Protein AF-A0A9P0G4N5-F1 (afdb_monomer)

Radius of gyration: 17.96 Å; Cα contacts (8 Å, |Δi|>4): 349; chains: 1; bounding box: 49×56×43 Å

Foldseek 3Di:
DDDDDPDPPDPPPPPPFDQDDPVPADAQFWKWAFDDPPVVNPDTDIFTFTHHPQWTWWWAAPDQFKIATAIGGVVVTDRITGPGPDPVAAFFEDPVQLVLLSQQRHGAMATAHPQQHGRVQVSCCSGRQAADADPPDPVSPGHHHDQRGLRPDRDHYPPDSQPQPDFGAGNVRDTHGTHHGDD

pLDDT: mean 79.54, std 20.65, range [24.59, 97.5]

Nearest PDB structures (foldseek):
  1v61-assembly1_A  TM=3.257E-01  e=1.892E+00  Mus musculus
  5jus-assembly1_J  TM=3.224E-01  e=3.650E+00  Saccharomyces cerevisiae
  3sh4-assembly1_A  TM=2.451E-01  e=1.322E+00  Homo sapiens
  7w4t-assembly1_A-3  TM=4.302E-01  e=7.474E+00  Mycobacterium tuberculosis H37Rv

Solvent-accessible surface area (backbone atoms only — not comparable to full-atom values): 10649 Å² total; per-residue (Å²): 141,82,86,87,82,84,75,82,76,75,83,73,81,72,73,82,79,59,86,42,57,77,92,71,56,53,68,60,19,34,28,42,30,71,40,78,46,84,87,62,78,78,55,82,39,84,41,32,24,29,28,52,80,69,24,31,38,32,47,45,74,79,51,69,59,29,19,34,28,42,75,42,60,42,86,80,55,88,56,49,29,60,68,43,68,63,85,88,55,72,63,40,47,54,73,67,55,37,51,44,44,47,64,19,37,46,73,33,77,41,61,26,42,70,86,32,39,53,27,47,45,54,40,34,27,56,56,31,21,32,59,81,41,38,86,88,48,90,83,72,75,46,42,47,68,46,52,72,30,44,66,58,57,67,56,60,66,87,62,65,58,66,46,75,84,44,59,37,28,19,64,79,69,49,75,42,78,50,52,62,65,82,131

Structure (mmCIF, N/CA/C/O backbone):
data_AF-A0A9P0G4N5-F1
#
_entry.id   AF-A0A9P0G4N5-F1
#
loop_
_atom_site.group_PDB
_atom_site.id
_atom_site.type_symbol
_atom_site.label_atom_id
_atom_site.label_alt_id
_atom_site.label_comp_id
_atom_site.label_asym_id
_atom_site.label_entity_id
_atom_site.label_seq_id
_atom_site.pdbx_PDB_ins_code
_atom_site.Cartn_x
_atom_site.Cartn_y
_atom_site.Cartn_z
_atom_site.occupancy
_atom_site.B_iso_or_equiv
_atom_site.auth_seq_id
_atom_site.auth_comp_id
_atom_site.auth_asym_id
_atom_site.auth_atom_id
_atom_site.pdbx_PDB_model_num
ATOM 1 N N . MET A 1 1 ? 32.194 41.061 -24.660 1.00 32.75 1 MET A N 1
ATOM 2 C CA . MET A 1 1 ? 31.828 40.265 -25.856 1.00 32.75 1 MET A CA 1
ATOM 3 C C . MET A 1 1 ? 32.516 38.917 -25.707 1.00 32.75 1 MET A C 1
ATOM 5 O O . MET A 1 1 ? 33.727 38.927 -25.630 1.00 32.75 1 MET A O 1
ATOM 9 N N . LEU A 1 2 ? 31.897 37.754 -25.536 1.00 29.25 2 LEU A N 1
ATOM 10 C CA . LEU A 1 2 ? 30.516 37.297 -25.652 1.00 29.25 2 LEU A CA 1
ATOM 11 C C . LEU A 1 2 ? 30.274 36.283 -24.523 1.00 29.25 2 LEU A C 1
ATOM 13 O O . LEU A 1 2 ? 30.970 35.279 -24.411 1.00 29.25 2 LEU A O 1
ATOM 17 N N . SER A 1 3 ? 29.287 36.586 -23.685 1.00 27.23 3 SER A N 1
ATOM 18 C CA . SER A 1 3 ? 28.699 35.660 -22.723 1.00 27.23 3 SER A CA 1
ATOM 19 C C . SER A 1 3 ? 27.727 34.703 -23.418 1.00 27.23 3 SER A C 1
ATOM 21 O O . SER A 1 3 ? 27.147 35.053 -24.443 1.00 27.23 3 SER A O 1
ATOM 23 N N . ARG A 1 4 ? 27.424 33.607 -22.706 1.00 32.38 4 ARG A N 1
ATOM 24 C CA . ARG A 1 4 ? 26.252 32.714 -22.819 1.00 32.38 4 ARG A CA 1
ATOM 25 C C . ARG A 1 4 ? 26.394 31.527 -23.772 1.00 32.38 4 ARG A C 1
ATOM 27 O O . ARG A 1 4 ? 26.182 31.648 -24.965 1.00 32.38 4 ARG A O 1
ATOM 34 N N . MET A 1 5 ? 26.552 30.346 -23.174 1.00 26.30 5 MET A N 1
ATOM 35 C CA . MET A 1 5 ? 25.534 29.285 -23.217 1.00 26.30 5 MET A CA 1
ATOM 36 C C . MET A 1 5 ? 25.876 28.211 -22.171 1.00 26.30 5 MET A C 1
ATOM 38 O O . MET A 1 5 ? 26.339 27.120 -22.481 1.00 26.30 5 MET A O 1
ATOM 42 N N . ALA A 1 6 ? 25.633 28.525 -20.896 1.00 28.98 6 ALA A N 1
ATOM 43 C CA . ALA A 1 6 ? 25.471 27.493 -19.881 1.00 28.98 6 ALA A CA 1
ATOM 44 C C . ALA A 1 6 ? 24.067 26.897 -20.063 1.00 28.98 6 ALA A C 1
ATOM 46 O O . ALA A 1 6 ? 23.071 27.501 -19.666 1.00 28.98 6 ALA A O 1
ATOM 47 N N . ARG A 1 7 ? 23.977 25.742 -20.730 1.00 28.80 7 ARG A N 1
ATOM 48 C CA . ARG A 1 7 ? 22.764 24.921 -20.699 1.00 28.80 7 ARG A CA 1
ATOM 49 C C . ARG A 1 7 ? 22.637 24.364 -19.287 1.00 28.80 7 ARG A C 1
ATOM 51 O O . ARG A 1 7 ? 23.507 23.636 -18.819 1.00 28.80 7 ARG A O 1
ATOM 58 N N . SER A 1 8 ? 21.554 24.734 -18.614 1.00 29.56 8 SER A N 1
ATOM 59 C CA . SER A 1 8 ? 21.120 24.133 -17.362 1.00 29.56 8 SER A CA 1
ATOM 60 C C . SER A 1 8 ? 20.812 2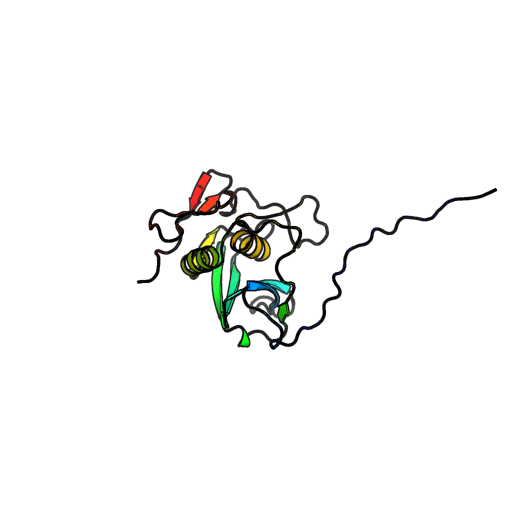2.657 -17.602 1.00 29.56 8 SER A C 1
ATOM 62 O O . SER A 1 8 ? 19.713 22.296 -18.026 1.00 29.56 8 SER A O 1
ATOM 64 N N . VAL A 1 9 ? 21.790 21.794 -17.349 1.00 31.06 9 VAL A N 1
ATOM 65 C CA . VAL A 1 9 ? 21.533 20.370 -17.156 1.00 31.06 9 VAL A CA 1
ATOM 66 C C . VAL A 1 9 ? 20.818 20.264 -15.814 1.00 31.06 9 VAL A C 1
ATOM 68 O O . VAL A 1 9 ? 21.390 20.546 -14.759 1.00 31.06 9 VAL A O 1
ATOM 71 N N . GLY A 1 10 ? 19.517 19.986 -15.879 1.00 25.03 10 GLY A N 1
ATOM 72 C CA . GLY A 1 10 ? 18.673 19.804 -14.710 1.00 25.03 10 GLY A CA 1
ATOM 73 C C . GLY A 1 10 ? 19.296 18.768 -13.785 1.00 25.03 10 GLY A C 1
ATOM 74 O O . GLY A 1 10 ? 19.662 17.677 -14.215 1.00 25.03 10 GLY A O 1
ATOM 75 N N . ARG A 1 11 ? 19.431 19.125 -12.508 1.00 26.78 11 ARG A N 1
ATOM 76 C CA . ARG A 1 11 ? 19.795 18.192 -11.445 1.00 26.78 11 ARG A CA 1
ATOM 77 C C . ARG A 1 11 ? 18.686 17.143 -11.347 1.00 26.78 11 ARG A C 1
ATOM 79 O O . ARG A 1 11 ? 17.724 17.340 -10.608 1.00 26.78 11 ARG A O 1
ATOM 86 N N . SER A 1 12 ? 18.798 16.045 -12.091 1.00 24.59 12 SER A N 1
ATOM 87 C CA . SER A 1 12 ? 18.104 14.813 -11.737 1.00 24.59 12 SER A CA 1
ATOM 88 C C . SER A 1 12 ? 18.715 14.365 -10.420 1.00 24.59 12 SER A C 1
ATOM 90 O O . SER A 1 12 ? 19.892 14.005 -10.361 1.00 24.59 12 SER A O 1
ATOM 92 N N . TRP A 1 13 ? 17.940 14.462 -9.348 1.00 26.84 13 TRP A N 1
ATOM 93 C CA . TRP A 1 13 ? 18.288 13.876 -8.064 1.00 26.84 13 TRP A CA 1
ATOM 94 C C . TRP A 1 13 ? 18.250 12.351 -8.219 1.00 26.84 13 TRP A C 1
ATOM 96 O O . TRP A 1 13 ? 17.288 11.694 -7.839 1.00 26.84 13 TRP A O 1
ATOM 106 N N . CYS A 1 14 ? 19.302 11.789 -8.815 1.00 24.70 14 CYS A N 1
ATOM 107 C CA . CYS A 1 14 ? 19.733 10.440 -8.501 1.00 24.70 14 CYS A CA 1
ATOM 108 C C . CYS A 1 14 ? 20.160 10.498 -7.036 1.00 24.70 14 CYS A C 1
ATOM 110 O O . CYS A 1 14 ? 21.273 10.926 -6.732 1.00 24.70 14 CYS A O 1
ATOM 112 N N . CYS A 1 15 ? 19.256 10.149 -6.120 1.00 30.53 15 CYS A N 1
ATOM 113 C CA . CYS A 1 15 ? 19.673 9.755 -4.785 1.00 30.53 15 CYS A CA 1
ATOM 114 C C . CYS A 1 15 ? 20.731 8.668 -4.980 1.00 30.53 15 CYS A C 1
ATOM 116 O O . CYS A 1 15 ? 20.457 7.646 -5.603 1.00 30.53 15 CYS A O 1
ATOM 118 N N . SER A 1 16 ? 21.952 8.930 -4.534 1.00 27.56 16 SER A N 1
ATOM 119 C CA . SER A 1 16 ? 23.014 7.940 -4.438 1.00 27.56 16 SER A CA 1
ATOM 120 C C . SER A 1 16 ? 22.472 6.728 -3.680 1.00 27.56 16 SER A C 1
ATOM 122 O O . SER A 1 16 ? 22.234 6.804 -2.477 1.00 27.56 16 SER A O 1
ATOM 124 N N . PHE A 1 17 ? 22.203 5.646 -4.411 1.00 35.88 17 PHE A N 1
ATOM 125 C CA . PHE A 1 17 ? 21.744 4.379 -3.859 1.00 35.88 17 PHE A CA 1
ATOM 126 C C . PHE A 1 17 ? 22.944 3.716 -3.194 1.00 35.88 17 PHE A C 1
ATOM 128 O O . PHE A 1 17 ? 23.788 3.136 -3.873 1.00 35.88 17 PHE A O 1
ATOM 135 N N . THR A 1 18 ? 23.062 3.822 -1.878 1.00 36.31 18 THR A N 1
ATOM 136 C CA . THR A 1 18 ? 23.918 2.892 -1.151 1.00 36.31 18 THR A CA 1
ATOM 137 C C . THR A 1 18 ? 23.131 1.597 -0.993 1.00 36.31 18 THR A C 1
ATOM 139 O O . THR A 1 18 ? 21.991 1.609 -0.531 1.00 36.31 18 THR A O 1
ATOM 142 N N . THR A 1 19 ? 23.710 0.473 -1.420 1.00 42.56 19 THR A N 1
ATOM 143 C CA . THR A 1 19 ? 23.311 -0.845 -0.915 1.00 42.56 19 THR A CA 1
ATOM 144 C C . THR A 1 19 ? 23.488 -0.780 0.595 1.00 42.56 19 THR A C 1
ATOM 146 O O . THR A 1 19 ? 24.611 -0.819 1.098 1.00 42.56 19 THR A O 1
ATOM 149 N N . ARG A 1 20 ? 22.400 -0.542 1.319 1.00 50.03 20 ARG A N 1
ATOM 150 C CA . ARG A 1 20 ? 22.411 -0.604 2.773 1.00 50.03 20 ARG A CA 1
ATOM 151 C C . ARG A 1 20 ? 22.334 -2.080 3.141 1.00 50.03 20 ARG A C 1
ATOM 153 O O . ARG A 1 20 ? 21.438 -2.774 2.673 1.00 50.03 20 ARG A O 1
ATOM 160 N N . ASN A 1 21 ? 23.291 -2.563 3.935 1.00 55.44 21 ASN A N 1
ATOM 161 C CA . ASN A 1 21 ? 23.166 -3.878 4.562 1.00 55.44 21 ASN A CA 1
ATOM 162 C C . ASN A 1 21 ? 21.831 -3.926 5.316 1.00 55.44 21 ASN A C 1
ATOM 164 O O . ASN A 1 21 ? 21.432 -2.914 5.902 1.00 55.44 21 ASN A O 1
ATOM 168 N N . MET A 1 22 ? 21.174 -5.094 5.333 1.00 59.56 22 MET A N 1
ATOM 169 C CA . MET A 1 22 ? 19.922 -5.315 6.079 1.00 59.56 22 MET A CA 1
ATOM 170 C C . MET A 1 22 ? 20.002 -4.816 7.533 1.00 59.56 22 MET A C 1
ATOM 172 O O . MET A 1 22 ? 19.001 -4.386 8.084 1.00 59.56 22 MET A O 1
ATOM 176 N N . GLU A 1 23 ? 21.202 -4.803 8.117 1.00 58.38 23 GLU A N 1
ATOM 177 C CA . GLU A 1 23 ? 21.516 -4.293 9.460 1.00 58.38 23 GLU A CA 1
ATOM 178 C C . GLU A 1 23 ? 21.207 -2.798 9.677 1.00 58.38 23 GLU A C 1
ATOM 180 O O . GLU A 1 23 ? 21.203 -2.335 10.811 1.00 58.38 23 GLU A O 1
ATOM 185 N N . THR A 1 24 ? 20.973 -2.029 8.610 1.00 66.31 24 THR A N 1
ATOM 186 C CA . THR A 1 24 ? 20.717 -0.572 8.660 1.00 66.31 24 THR A CA 1
ATOM 187 C C . THR A 1 24 ? 19.338 -0.181 8.131 1.00 66.31 24 THR A C 1
ATOM 189 O O . THR A 1 24 ? 19.081 1.001 7.887 1.00 66.31 24 THR A O 1
ATOM 192 N N . VAL A 1 25 ? 18.487 -1.177 7.881 1.00 72.25 25 VAL A N 1
ATOM 193 C CA . VAL A 1 25 ? 17.087 -0.972 7.523 1.00 72.25 25 VAL A CA 1
ATOM 194 C C . VAL A 1 25 ? 16.322 -0.779 8.822 1.00 72.25 25 VAL A C 1
ATOM 196 O O . VAL A 1 25 ? 16.285 -1.676 9.663 1.00 72.25 25 VAL A O 1
ATOM 199 N N . GLU A 1 26 ? 15.776 0.414 9.000 1.00 78.31 26 GLU A N 1
ATOM 200 C CA . GLU A 1 26 ? 14.956 0.738 10.155 1.00 78.31 26 GLU A CA 1
ATOM 201 C C . GLU A 1 26 ? 13.509 0.334 9.891 1.00 78.31 26 GLU A C 1
ATOM 203 O O . GLU A 1 26 ? 13.038 0.234 8.752 1.00 78.31 26 GLU A O 1
ATOM 208 N N . ASP A 1 27 ? 12.792 0.115 10.981 1.00 74.75 27 ASP A N 1
ATOM 209 C CA . ASP A 1 27 ? 11.353 -0.037 10.943 1.00 74.75 27 ASP A CA 1
ATOM 210 C C . ASP A 1 27 ? 10.715 1.198 10.268 1.00 74.75 27 ASP A C 1
ATOM 212 O O . ASP A 1 27 ? 11.166 2.334 10.456 1.00 74.75 27 ASP A O 1
ATOM 216 N N . TRP A 1 28 ? 9.679 0.991 9.456 1.00 74.75 28 TRP A N 1
ATOM 217 C CA . TRP A 1 28 ? 8.988 2.002 8.627 1.00 74.75 28 TRP A CA 1
ATOM 218 C C . TRP A 1 28 ? 9.775 2.571 7.457 1.00 74.75 28 TRP A C 1
ATOM 220 O O . TRP A 1 28 ? 9.299 3.508 6.793 1.00 74.75 28 TRP A O 1
ATOM 230 N N . ASP A 1 29 ? 10.955 2.031 7.172 1.00 79.81 29 ASP A N 1
ATOM 231 C CA . ASP A 1 29 ? 11.665 2.428 5.977 1.00 79.81 29 ASP A CA 1
ATOM 232 C C . ASP A 1 29 ? 10.846 2.057 4.747 1.00 79.81 29 ASP A C 1
ATOM 234 O O . ASP A 1 29 ? 10.483 0.903 4.506 1.00 79.81 29 ASP A O 1
ATOM 238 N N . MET A 1 30 ? 10.591 3.071 3.920 1.00 79.62 30 MET A N 1
ATOM 239 C CA . MET A 1 30 ? 10.244 2.819 2.537 1.00 79.62 30 MET A CA 1
ATOM 240 C C . MET A 1 30 ? 11.473 2.194 1.891 1.00 79.62 30 MET A C 1
ATOM 242 O O . MET A 1 30 ? 12.529 2.828 1.784 1.00 79.62 30 MET A O 1
ATOM 246 N N . VAL A 1 31 ? 11.320 0.957 1.451 1.00 81.50 31 VAL A N 1
ATOM 247 C CA . VAL A 1 31 ? 12.384 0.226 0.786 1.00 81.50 31 VAL A CA 1
ATOM 248 C C . VAL A 1 31 ? 12.066 0.062 -0.683 1.00 81.50 31 VAL A C 1
ATOM 250 O O . VAL A 1 31 ? 10.914 -0.069 -1.108 1.00 81.50 31 VAL A O 1
ATOM 253 N N . ARG A 1 32 ? 13.130 0.055 -1.470 1.00 81.62 32 ARG A N 1
ATOM 254 C CA . ARG A 1 32 ? 13.113 -0.407 -2.846 1.00 81.62 32 ARG A CA 1
ATOM 255 C C . ARG A 1 32 ? 13.834 -1.743 -2.876 1.00 81.62 32 ARG A C 1
ATOM 257 O O . ARG A 1 32 ? 14.940 -1.836 -2.357 1.00 81.62 32 ARG A O 1
ATOM 264 N N . ILE A 1 33 ? 13.231 -2.753 -3.478 1.00 81.06 33 ILE A N 1
ATOM 265 C CA . ILE A 1 33 ? 13.816 -4.092 -3.585 1.00 81.06 33 ILE A CA 1
ATOM 266 C C . ILE A 1 33 ? 13.955 -4.490 -5.049 1.00 81.06 33 ILE A C 1
ATOM 268 O O . ILE A 1 33 ? 13.198 -4.020 -5.910 1.00 81.06 33 ILE A O 1
ATOM 272 N N . TRP A 1 34 ? 14.906 -5.374 -5.329 1.00 76.56 34 TRP A N 1
ATOM 273 C CA . TRP A 1 34 ? 14.900 -6.125 -6.578 1.00 76.56 34 TRP A CA 1
ATOM 274 C C . TRP A 1 34 ? 13.929 -7.296 -6.467 1.00 76.56 34 TRP A C 1
ATOM 276 O O . TRP A 1 34 ? 14.062 -8.140 -5.583 1.00 76.56 34 TRP A O 1
ATOM 286 N N . TRP A 1 35 ? 12.953 -7.333 -7.373 1.00 71.56 35 TRP A N 1
ATOM 287 C CA . TRP A 1 35 ? 11.992 -8.425 -7.474 1.00 71.56 35 TRP A CA 1
ATOM 288 C C . TRP A 1 35 ? 12.231 -9.206 -8.764 1.00 71.56 35 TRP A C 1
ATOM 290 O O . TRP A 1 35 ? 12.193 -8.644 -9.866 1.00 71.56 35 TRP A O 1
ATOM 300 N N . GLU A 1 36 ? 12.465 -10.508 -8.629 1.00 67.94 36 GLU A N 1
ATOM 301 C CA . GLU A 1 36 ? 12.505 -11.431 -9.758 1.00 67.94 36 GLU A CA 1
ATOM 302 C C . GLU A 1 36 ? 11.095 -11.983 -9.978 1.00 67.94 36 GLU A C 1
ATOM 304 O O . GLU A 1 36 ? 10.587 -12.790 -9.203 1.00 67.94 36 GLU A O 1
ATOM 309 N N . SER A 1 37 ? 10.427 -11.509 -11.033 1.00 60.25 37 SER A N 1
ATOM 310 C CA . SER A 1 37 ? 9.133 -12.068 -11.427 1.00 60.25 37 SER A CA 1
ATOM 311 C C . SER A 1 37 ? 9.331 -13.511 -11.893 1.00 60.25 37 SER A C 1
ATOM 313 O O . SER A 1 37 ? 10.048 -13.767 -12.865 1.00 60.25 37 SER A O 1
ATOM 315 N N . THR A 1 38 ? 8.657 -14.444 -11.222 1.00 57.25 38 THR A N 1
ATOM 316 C CA . THR A 1 38 ? 8.610 -15.864 -11.596 1.00 57.25 38 THR A CA 1
ATOM 317 C C . THR A 1 38 ? 8.066 -16.073 -13.012 1.00 57.25 38 THR A C 1
ATOM 319 O O . THR A 1 38 ? 8.491 -17.004 -13.696 1.00 57.25 38 THR A O 1
ATOM 322 N N . GLU A 1 39 ? 7.189 -15.180 -13.481 1.00 54.47 39 GLU A N 1
ATOM 323 C CA . GLU A 1 39 ? 6.595 -15.226 -14.820 1.00 54.47 39 GLU A CA 1
ATOM 324 C C . GLU A 1 39 ? 7.507 -14.649 -15.907 1.00 54.47 39 GLU A C 1
ATOM 326 O O . GLU A 1 39 ? 7.543 -15.172 -17.019 1.00 54.47 39 GLU A O 1
ATOM 331 N N . MET A 1 40 ? 8.274 -13.592 -15.611 1.00 49.62 40 MET A N 1
ATOM 332 C CA . MET A 1 40 ? 9.048 -12.896 -16.648 1.00 49.62 40 MET A CA 1
ATOM 333 C C . MET A 1 40 ? 10.485 -13.402 -16.827 1.00 49.62 40 MET A C 1
ATOM 335 O O . MET A 1 40 ? 11.120 -12.940 -17.769 1.00 49.62 40 MET A O 1
ATOM 339 N N . ARG A 1 41 ? 10.987 -14.321 -15.976 1.00 46.50 41 ARG A N 1
ATOM 340 C CA . ARG A 1 41 ? 12.293 -15.051 -15.993 1.00 46.50 41 ARG A CA 1
ATOM 341 C C . ARG A 1 41 ? 13.594 -14.275 -16.309 1.00 46.50 41 ARG A C 1
ATOM 343 O O . ARG A 1 41 ? 14.667 -14.837 -16.131 1.00 46.50 41 ARG A O 1
ATOM 350 N N . LEU A 1 42 ? 13.545 -13.022 -16.757 1.00 48.75 42 LEU A N 1
ATOM 351 C CA . LEU A 1 42 ? 14.669 -12.245 -17.292 1.00 48.75 42 LEU A CA 1
ATOM 352 C C . LEU A 1 42 ? 14.558 -10.733 -17.017 1.00 48.75 42 LEU A C 1
ATOM 354 O O . LEU A 1 42 ? 15.509 -10.000 -17.281 1.00 48.75 42 LEU A O 1
ATOM 358 N N . ALA A 1 43 ? 13.437 -10.239 -16.480 1.00 59.34 43 ALA A N 1
ATOM 359 C CA . ALA A 1 43 ? 13.272 -8.821 -16.164 1.00 59.34 43 ALA A CA 1
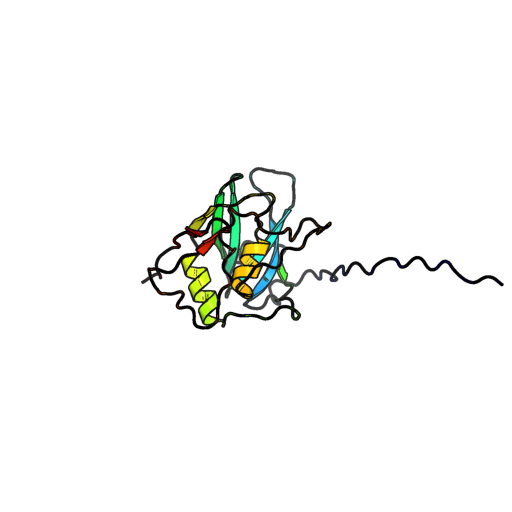ATOM 360 C C . ALA 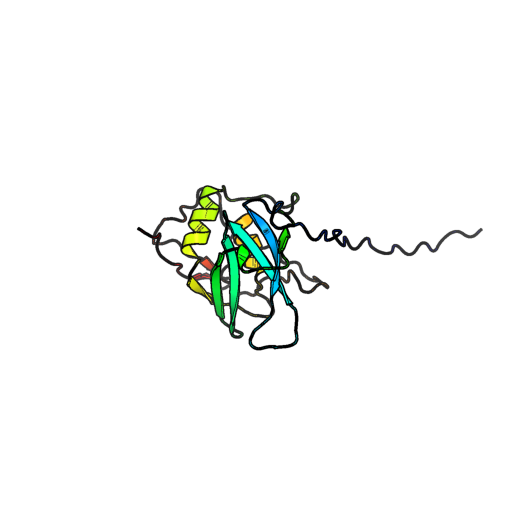A 1 43 ? 13.386 -8.584 -14.654 1.00 59.34 43 ALA A C 1
ATOM 362 O O . ALA A 1 43 ? 12.474 -8.907 -13.892 1.00 59.34 43 ALA A O 1
ATOM 363 N N . ARG A 1 44 ? 14.502 -7.983 -14.228 1.00 63.72 44 ARG A N 1
ATOM 364 C CA . ARG A 1 44 ? 14.620 -7.403 -12.888 1.00 63.72 44 ARG A CA 1
ATOM 365 C C . ARG A 1 44 ? 13.803 -6.121 -12.842 1.00 63.72 44 ARG A C 1
ATOM 367 O O . ARG A 1 44 ? 14.107 -5.164 -13.556 1.00 63.72 44 ARG A O 1
ATOM 374 N N . VAL A 1 45 ? 12.773 -6.104 -12.006 1.00 75.31 45 VAL A N 1
ATOM 375 C CA . VAL A 1 45 ? 11.949 -4.916 -11.786 1.00 75.31 45 VAL A CA 1
ATOM 376 C C . VAL A 1 45 ? 12.154 -4.406 -10.374 1.00 75.31 45 VAL A C 1
ATOM 378 O O . VAL A 1 45 ? 12.363 -5.169 -9.431 1.00 75.31 45 VAL A O 1
ATOM 381 N N . PHE A 1 46 ? 12.109 -3.088 -10.235 1.00 82.06 46 PHE A N 1
ATOM 382 C CA . PHE A 1 46 ? 12.106 -2.477 -8.921 1.00 82.06 46 PHE A CA 1
ATOM 383 C C . PHE A 1 46 ? 10.717 -2.572 -8.309 1.00 82.06 46 PHE A C 1
ATOM 385 O O . PHE A 1 46 ? 9.727 -2.225 -8.957 1.00 82.06 46 PHE A O 1
ATOM 392 N N . HIS A 1 47 ? 10.671 -2.981 -7.049 1.00 88.81 47 HIS A N 1
ATOM 393 C CA . HIS A 1 47 ? 9.452 -3.070 -6.263 1.00 88.81 47 HIS A CA 1
ATOM 394 C C . HIS A 1 47 ? 9.573 -2.211 -4.998 1.00 88.81 47 HIS A C 1
ATOM 396 O O . HIS A 1 47 ? 10.683 -1.932 -4.543 1.00 88.81 47 HIS A O 1
ATOM 402 N N . TRP A 1 48 ? 8.442 -1.740 -4.477 1.00 91.31 48 TRP A N 1
ATOM 403 C CA . TRP A 1 48 ? 8.376 -0.845 -3.323 1.00 91.31 48 TRP A CA 1
ATOM 404 C C . TRP A 1 48 ? 7.617 -1.513 -2.186 1.00 91.31 48 TRP A C 1
ATOM 406 O O . TRP A 1 48 ? 6.586 -2.140 -2.419 1.00 91.31 48 TRP A O 1
ATOM 416 N N . GLY A 1 49 ? 8.107 -1.327 -0.968 1.00 94.00 49 GLY A N 1
ATOM 417 C CA . GLY A 1 49 ? 7.440 -1.791 0.238 1.00 94.00 49 GLY A CA 1
ATOM 418 C C . GLY A 1 49 ? 7.804 -0.944 1.448 1.00 94.00 49 GLY A C 1
ATOM 419 O O . GLY A 1 49 ? 8.556 0.030 1.346 1.00 94.00 49 GLY A O 1
ATOM 420 N N . ILE A 1 50 ? 7.229 -1.311 2.581 1.00 93.88 50 ILE A N 1
ATOM 421 C CA . ILE A 1 50 ? 7.447 -0.709 3.892 1.00 93.88 50 ILE A CA 1
ATOM 422 C C . ILE A 1 50 ? 7.959 -1.813 4.795 1.00 93.88 50 ILE A C 1
ATOM 424 O O . ILE A 1 50 ? 7.366 -2.891 4.836 1.00 93.88 50 ILE A O 1
ATOM 428 N N . VAL A 1 51 ? 9.046 -1.554 5.505 1.00 92.19 51 VAL A N 1
ATOM 429 C CA . VAL A 1 51 ? 9.482 -2.463 6.562 1.00 92.19 51 VAL A CA 1
ATOM 430 C C . VAL A 1 51 ? 8.623 -2.238 7.793 1.00 92.19 51 VAL A C 1
ATOM 432 O O . VAL A 1 51 ? 8.405 -1.097 8.183 1.00 92.19 51 VAL A O 1
ATOM 435 N N . ILE A 1 52 ? 8.091 -3.324 8.338 1.00 90.75 52 ILE A N 1
ATOM 436 C CA . ILE A 1 52 ? 7.313 -3.360 9.572 1.00 90.75 52 ILE A CA 1
ATOM 437 C C . ILE A 1 52 ? 7.921 -4.470 10.419 1.00 90.75 52 ILE A C 1
ATOM 439 O O . ILE A 1 52 ? 7.817 -5.649 10.069 1.00 90.75 52 ILE A O 1
ATOM 443 N N . ASP A 1 53 ? 8.626 -4.094 11.478 1.00 89.50 53 ASP A N 1
ATOM 444 C CA . ASP A 1 53 ? 9.483 -4.975 12.269 1.00 89.50 53 ASP A CA 1
ATOM 445 C C . ASP A 1 53 ? 10.488 -5.749 11.387 1.00 89.50 53 ASP A C 1
ATOM 447 O O . ASP A 1 53 ? 11.412 -5.192 10.800 1.00 89.50 53 ASP A O 1
ATOM 451 N N . SER A 1 54 ? 10.318 -7.071 11.286 1.00 90.81 54 SER A N 1
ATOM 452 C CA . SER A 1 54 ? 11.132 -7.980 10.465 1.00 90.81 54 SER A CA 1
ATOM 453 C C . SER A 1 54 ? 10.426 -8.416 9.178 1.00 90.81 54 SER A C 1
ATOM 455 O O . SER A 1 54 ? 10.819 -9.410 8.554 1.00 90.81 54 SER A O 1
ATOM 457 N N . PHE A 1 55 ? 9.374 -7.701 8.784 1.00 93.88 55 PHE A N 1
ATOM 458 C CA . PHE A 1 55 ? 8.547 -8.004 7.626 1.00 93.88 55 PHE A CA 1
ATOM 459 C C . PHE A 1 55 ? 8.557 -6.866 6.612 1.00 93.88 55 PHE A C 1
ATOM 461 O O . PHE A 1 55 ? 8.764 -5.701 6.935 1.00 93.88 55 PHE A O 1
ATOM 468 N N . LEU A 1 56 ? 8.314 -7.223 5.359 1.00 94.81 56 LEU A N 1
ATOM 469 C CA . LEU A 1 56 ? 8.072 -6.314 4.263 1.00 94.81 56 LEU A CA 1
ATOM 470 C C . LEU A 1 56 ? 6.580 -6.322 3.946 1.00 94.81 56 LEU A C 1
ATOM 472 O O . LEU A 1 56 ? 6.064 -7.303 3.407 1.00 94.81 56 LEU A O 1
ATOM 476 N N . PHE A 1 57 ? 5.909 -5.210 4.224 1.00 95.44 57 PHE A N 1
ATOM 477 C CA . PHE A 1 57 ? 4.603 -4.933 3.653 1.00 95.44 57 PHE A CA 1
ATOM 478 C C . PHE A 1 57 ? 4.762 -4.381 2.241 1.00 95.44 57 PHE A C 1
ATOM 480 O O . PHE A 1 57 ? 5.441 -3.377 2.016 1.00 95.44 57 PHE A O 1
ATOM 487 N N . HIS A 1 58 ? 4.111 -5.005 1.272 1.00 94.31 58 HIS A N 1
ATOM 488 C CA . HIS A 1 58 ? 4.212 -4.608 -0.129 1.00 94.31 58 HIS A CA 1
ATOM 489 C C . HIS A 1 58 ? 2.979 -5.047 -0.914 1.00 94.31 58 HIS A C 1
ATOM 491 O O . HIS A 1 58 ? 2.183 -5.854 -0.440 1.00 94.31 58 HIS A O 1
ATOM 497 N N . PHE A 1 59 ? 2.772 -4.462 -2.092 1.00 93.19 59 PHE A N 1
ATOM 498 C CA . PHE A 1 59 ? 1.579 -4.719 -2.899 1.00 93.19 59 PHE A CA 1
ATOM 499 C C . PHE A 1 59 ? 1.971 -5.295 -4.252 1.00 93.19 59 PHE A C 1
ATOM 501 O O . PHE A 1 59 ? 2.572 -4.600 -5.075 1.00 93.19 59 PHE A O 1
ATOM 508 N N . ILE A 1 60 ? 1.604 -6.550 -4.496 1.00 91.06 60 ILE A N 1
ATOM 509 C CA . ILE A 1 60 ? 1.949 -7.275 -5.717 1.00 91.06 60 ILE A CA 1
ATOM 510 C C . ILE A 1 60 ? 0.765 -7.324 -6.684 1.00 91.06 60 ILE A C 1
ATOM 512 O O . ILE A 1 60 ? -0.395 -7.405 -6.287 1.00 91.06 60 ILE A O 1
ATOM 516 N N . SER A 1 61 ? 1.054 -7.284 -7.982 1.00 89.06 61 SER A N 1
ATOM 517 C CA . SER A 1 61 ? 0.056 -7.527 -9.025 1.00 89.06 61 SER A CA 1
ATOM 518 C C . SER A 1 61 ? -0.184 -9.032 -9.137 1.00 89.06 61 SER A C 1
ATOM 520 O O . SER A 1 61 ? 0.773 -9.793 -9.249 1.00 89.06 61 SER A O 1
ATOM 522 N N . ILE A 1 62 ? -1.450 -9.450 -9.101 1.00 90.19 62 ILE A N 1
ATOM 523 C CA . ILE A 1 62 ? -1.864 -10.825 -9.420 1.00 90.19 62 ILE A CA 1
ATOM 524 C C . ILE A 1 62 ? -2.072 -10.941 -10.932 1.00 90.19 62 ILE A C 1
ATOM 526 O O . ILE A 1 62 ? -1.706 -11.935 -11.545 1.00 90.19 62 ILE A O 1
ATOM 530 N N . ASN A 1 63 ? -2.685 -9.917 -11.530 1.00 89.06 63 ASN A N 1
ATOM 531 C CA . ASN A 1 63 ? -2.884 -9.782 -12.968 1.00 89.06 63 ASN A CA 1
ATOM 532 C C . ASN A 1 63 ? -3.007 -8.291 -13.345 1.00 89.06 63 ASN A C 1
ATOM 534 O O . ASN A 1 63 ? -2.805 -7.405 -12.514 1.00 89.06 63 ASN A O 1
ATOM 538 N N . GLU A 1 64 ? -3.364 -7.999 -14.597 1.00 87.00 64 GLU A N 1
ATOM 539 C CA . GLU A 1 64 ? -3.464 -6.629 -15.126 1.00 87.00 64 GLU A CA 1
ATOM 540 C C . GLU A 1 64 ? -4.510 -5.737 -14.438 1.00 87.00 64 GLU A C 1
ATOM 542 O O . GLU A 1 64 ? -4.437 -4.516 -14.575 1.00 87.00 64 GLU A O 1
ATOM 547 N N . THR A 1 65 ? -5.463 -6.341 -13.722 1.00 90.31 65 THR A N 1
ATOM 548 C CA . THR A 1 65 ? -6.635 -5.675 -13.126 1.00 90.31 65 THR A CA 1
ATOM 549 C C . THR A 1 65 ? -6.740 -5.836 -11.608 1.00 90.31 65 THR A C 1
ATOM 551 O O . THR A 1 65 ? -7.582 -5.191 -10.979 1.00 90.31 65 THR A O 1
ATOM 554 N N . ALA A 1 66 ? -5.901 -6.679 -11.001 1.00 92.06 66 ALA A N 1
ATOM 555 C CA . ALA A 1 66 ? -5.972 -7.023 -9.588 1.00 92.06 66 ALA A CA 1
ATOM 556 C C . ALA A 1 66 ? -4.585 -7.199 -8.965 1.00 92.06 66 ALA A C 1
ATOM 558 O O . ALA A 1 66 ? -3.634 -7.662 -9.601 1.00 92.06 66 ALA A O 1
ATOM 559 N N . GLY A 1 67 ? -4.488 -6.861 -7.686 1.00 92.38 67 GLY A N 1
ATOM 560 C CA . GLY A 1 67 ? -3.307 -7.101 -6.872 1.00 92.38 67 GLY A CA 1
ATOM 561 C C . GLY A 1 67 ? -3.671 -7.361 -5.422 1.00 92.38 67 GLY A C 1
ATOM 562 O O . GLY A 1 67 ? -4.831 -7.229 -5.037 1.00 92.38 67 GLY A O 1
ATOM 563 N N . VAL A 1 68 ? -2.682 -7.750 -4.631 1.00 94.94 68 VAL A N 1
ATOM 564 C CA . VAL A 1 68 ? -2.852 -8.122 -3.227 1.00 94.94 68 VAL A CA 1
ATOM 565 C C . VAL A 1 68 ? -1.747 -7.515 -2.380 1.00 94.94 68 VAL A C 1
ATOM 567 O O . VAL A 1 68 ? -0.586 -7.464 -2.794 1.00 94.94 68 VAL A O 1
ATOM 570 N N . ALA A 1 69 ? -2.115 -7.048 -1.188 1.00 94.75 69 ALA A N 1
ATOM 571 C CA . ALA A 1 69 ? -1.141 -6.641 -0.188 1.00 94.75 69 ALA A CA 1
ATOM 572 C C . ALA A 1 69 ? -0.608 -7.881 0.536 1.00 94.75 69 ALA A C 1
ATOM 574 O O . ALA A 1 69 ? -1.374 -8.752 0.947 1.00 94.75 69 ALA A O 1
ATOM 575 N N . GLN A 1 70 ? 0.703 -7.963 0.694 1.00 95.06 70 GLN A N 1
ATOM 576 C CA . GLN A 1 70 ? 1.387 -9.080 1.330 1.00 95.06 70 GLN A CA 1
ATOM 577 C C . GLN A 1 70 ? 2.287 -8.582 2.449 1.00 95.06 70 GLN A C 1
ATOM 579 O O . GLN A 1 70 ? 2.711 -7.425 2.457 1.00 95.06 70 GLN A O 1
ATOM 584 N N . LEU A 1 71 ? 2.570 -9.488 3.379 1.00 95.06 71 LEU A N 1
ATOM 585 C CA . LEU A 1 71 ? 3.524 -9.295 4.454 1.00 95.06 71 LEU A CA 1
ATOM 586 C C . LEU A 1 71 ? 4.491 -10.478 4.436 1.00 95.06 71 LEU A C 1
ATOM 588 O O . LEU A 1 71 ? 4.133 -11.581 4.842 1.00 95.06 71 LEU A O 1
ATOM 592 N N . ASP A 1 72 ? 5.702 -10.253 3.936 1.00 94.12 72 ASP A N 1
ATOM 593 C CA . ASP A 1 72 ? 6.712 -11.303 3.796 1.00 94.12 72 ASP A CA 1
ATOM 594 C C . ASP A 1 72 ? 7.880 -11.074 4.752 1.00 94.12 72 ASP A C 1
ATOM 596 O O . ASP A 1 72 ? 8.270 -9.929 4.965 1.00 94.12 72 ASP A O 1
ATOM 600 N N . PRO A 1 73 ? 8.516 -12.124 5.297 1.00 94.81 73 PRO A N 1
ATOM 601 C CA . PRO A 1 73 ? 9.748 -11.960 6.061 1.00 94.81 73 PRO A CA 1
ATOM 602 C C . PRO A 1 73 ? 10.808 -11.195 5.257 1.00 94.81 73 PRO A C 1
ATOM 604 O O . PRO A 1 73 ? 11.170 -11.610 4.154 1.00 94.81 73 PRO A O 1
ATOM 607 N N . LEU A 1 74 ? 11.369 -10.122 5.824 1.00 90.19 74 LEU A N 1
ATOM 608 C CA . LEU A 1 74 ? 12.345 -9.265 5.135 1.00 90.19 74 LEU A CA 1
ATOM 609 C C . LEU A 1 74 ? 13.592 -10.049 4.686 1.00 90.19 74 LEU A C 1
ATOM 611 O O . LEU A 1 74 ? 14.162 -9.777 3.634 1.00 90.19 74 LEU A O 1
ATOM 615 N N . ARG A 1 75 ? 13.961 -11.097 5.436 1.00 90.25 75 ARG A N 1
ATOM 616 C CA . ARG A 1 75 ? 15.057 -12.030 5.109 1.00 90.25 75 ARG A CA 1
ATOM 617 C C . ARG A 1 75 ? 14.903 -12.760 3.766 1.00 90.25 75 ARG A C 1
ATOM 619 O O . ARG A 1 75 ? 15.866 -13.361 3.298 1.00 90.25 75 ARG A O 1
ATOM 626 N N . ASN A 1 76 ? 13.713 -12.747 3.164 1.00 89.62 76 ASN A N 1
ATOM 627 C CA . ASN A 1 76 ? 13.476 -13.345 1.849 1.00 89.62 76 ASN A CA 1
ATOM 628 C C . ASN A 1 76 ? 14.030 -12.476 0.703 1.00 89.62 76 ASN A C 1
ATOM 630 O O . ASN A 1 76 ? 14.090 -12.936 -0.436 1.00 89.62 76 ASN A O 1
ATOM 634 N N . TYR A 1 77 ? 14.466 -11.248 0.996 1.00 86.00 77 TYR A N 1
ATOM 635 C CA . TYR A 1 77 ? 14.953 -10.277 0.021 1.00 86.00 77 TYR A CA 1
ATOM 636 C C . TYR A 1 77 ? 16.456 -10.052 0.185 1.00 86.00 77 TYR A C 1
ATOM 638 O O . TYR A 1 77 ? 16.935 -9.760 1.275 1.00 86.00 77 TYR A O 1
ATOM 646 N N . ARG A 1 78 ? 17.216 -10.186 -0.909 1.00 80.25 78 ARG A N 1
ATOM 647 C CA . ARG A 1 78 ? 18.684 -10.030 -0.886 1.00 80.25 78 ARG A CA 1
ATOM 648 C C . ARG A 1 78 ? 19.141 -8.589 -1.077 1.00 80.25 78 ARG A C 1
ATOM 650 O O . ARG A 1 78 ? 20.092 -8.162 -0.435 1.00 80.25 78 ARG A O 1
ATOM 657 N N . ASP A 1 79 ? 18.445 -7.845 -1.931 1.00 84.81 79 ASP A N 1
ATOM 658 C CA . ASP A 1 79 ? 18.838 -6.494 -2.313 1.00 84.81 79 ASP A CA 1
ATOM 659 C C . ASP A 1 79 ? 17.782 -5.477 -1.872 1.00 84.81 79 ASP A C 1
ATOM 661 O O . ASP A 1 79 ? 16.923 -5.052 -2.654 1.00 84.81 79 ASP A O 1
ATOM 665 N N . VAL A 1 80 ? 17.837 -5.113 -0.593 1.00 84.81 80 VAL A N 1
ATOM 666 C CA . VAL A 1 80 ? 16.932 -4.139 0.022 1.00 84.81 80 VAL A CA 1
ATOM 667 C C . VAL A 1 80 ? 17.639 -2.793 0.132 1.00 84.81 80 VAL A C 1
ATOM 669 O O . VAL A 1 80 ? 18.653 -2.654 0.808 1.00 84.81 80 VAL A O 1
ATOM 672 N N . TYR A 1 81 ? 17.087 -1.775 -0.519 1.00 86.44 81 TYR A N 1
ATOM 673 C CA . TYR A 1 81 ? 17.570 -0.403 -0.431 1.00 86.44 81 TYR A CA 1
ATOM 674 C C . TYR A 1 81 ? 16.613 0.397 0.444 1.00 86.44 81 TYR A C 1
ATOM 676 O O . TYR A 1 81 ? 15.534 0.783 -0.011 1.00 86.44 81 TYR A O 1
ATOM 684 N N . SER A 1 82 ? 17.013 0.663 1.687 1.00 85.69 82 SER A N 1
ATOM 685 C CA . SER A 1 82 ? 16.302 1.614 2.541 1.00 85.69 82 SER A CA 1
ATOM 686 C C . SER A 1 82 ? 16.468 3.037 2.006 1.00 85.69 82 SER A C 1
ATOM 688 O O . SER A 1 82 ? 17.581 3.521 1.773 1.00 85.69 82 SER A O 1
ATOM 690 N N . LEU A 1 83 ? 15.332 3.693 1.771 1.00 84.06 83 LEU A N 1
ATOM 691 C CA . LEU A 1 83 ? 15.250 5.086 1.333 1.00 84.06 83 LEU A CA 1
ATOM 692 C C . LEU A 1 83 ? 14.686 5.998 2.426 1.00 84.06 83 LEU A C 1
ATOM 694 O O . LEU A 1 83 ? 14.760 7.222 2.290 1.00 84.06 83 LEU A O 1
ATOM 698 N N . GLY A 1 84 ? 14.115 5.404 3.475 1.00 83.38 84 GLY A N 1
ATOM 699 C CA . GLY A 1 84 ? 13.320 6.086 4.478 1.00 83.38 84 GLY A CA 1
ATOM 700 C C . GLY A 1 84 ? 12.097 6.815 3.904 1.00 83.38 84 GLY A C 1
ATOM 701 O O . GLY A 1 84 ? 11.911 6.960 2.688 1.00 83.38 84 GLY A O 1
ATOM 702 N N . PRO A 1 85 ? 11.218 7.322 4.777 1.00 84.06 85 PRO A N 1
ATOM 703 C CA . PRO A 1 85 ? 10.175 8.243 4.366 1.00 84.06 85 PRO A CA 1
ATOM 704 C C . PRO A 1 85 ? 10.793 9.523 3.783 1.00 84.06 85 PRO A C 1
ATOM 706 O O . PRO A 1 85 ? 11.611 10.184 4.414 1.00 84.06 85 PRO A O 1
ATOM 709 N N . ASN A 1 86 ? 10.335 9.944 2.604 1.00 84.19 86 ASN A N 1
ATOM 710 C CA . ASN A 1 86 ? 10.621 11.262 2.048 1.00 84.19 86 ASN A CA 1
ATOM 711 C C . ASN A 1 86 ? 10.301 12.379 3.072 1.00 84.19 86 ASN A C 1
ATOM 713 O O . ASN A 1 86 ? 9.122 12.601 3.374 1.00 84.19 86 ASN A O 1
ATOM 717 N N . PRO A 1 87 ? 11.309 13.141 3.539 1.00 85.69 87 PRO A N 1
ATOM 718 C CA . PRO A 1 87 ? 11.140 14.127 4.608 1.00 85.69 87 PRO A CA 1
ATOM 719 C C . PRO A 1 87 ? 10.333 15.359 4.180 1.00 85.69 87 PRO A C 1
ATOM 721 O O . PRO A 1 87 ? 9.881 16.133 5.016 1.00 85.69 87 PRO A O 1
ATOM 724 N N . ARG A 1 88 ? 10.123 15.563 2.872 1.00 87.88 88 ARG A N 1
ATOM 725 C CA . ARG A 1 88 ? 9.304 16.667 2.340 1.00 87.88 88 ARG A CA 1
ATOM 726 C C . ARG A 1 88 ? 7.812 16.341 2.317 1.00 87.88 88 ARG A C 1
ATOM 728 O O . ARG A 1 88 ? 7.001 17.208 1.994 1.00 87.88 88 ARG A O 1
ATOM 735 N N . ARG A 1 89 ? 7.433 15.093 2.598 1.00 87.75 89 ARG A N 1
ATOM 736 C CA . ARG A 1 89 ? 6.037 14.652 2.621 1.00 87.75 89 ARG A CA 1
ATOM 737 C C . ARG A 1 89 ? 5.559 14.593 4.064 1.00 87.75 89 ARG A C 1
ATOM 739 O O . ARG A 1 89 ? 6.159 13.936 4.905 1.00 87.75 89 ARG A O 1
ATOM 746 N N . LYS A 1 90 ? 4.449 15.277 4.343 1.00 88.94 90 LYS A N 1
ATOM 747 C CA . LYS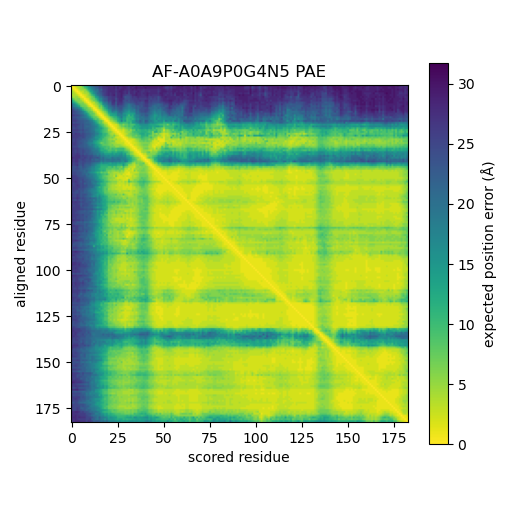 A 1 90 ? 3.806 15.229 5.657 1.00 88.94 90 LYS A CA 1
ATOM 748 C C . LYS A 1 90 ? 3.230 13.828 5.889 1.00 88.94 90 LYS A C 1
ATOM 750 O O . LYS A 1 90 ? 2.332 13.432 5.147 1.00 88.94 90 LYS A O 1
ATOM 755 N N . LYS A 1 91 ? 3.723 13.119 6.909 1.00 88.62 91 LYS A N 1
ATOM 756 C CA . LYS A 1 91 ? 3.069 11.916 7.446 1.00 88.62 91 LYS A CA 1
ATOM 757 C C . LYS A 1 91 ? 1.740 12.321 8.086 1.00 88.62 91 LYS A C 1
ATOM 759 O O . LYS A 1 91 ? 1.693 13.302 8.831 1.00 88.62 91 LYS A O 1
ATOM 764 N N . LEU A 1 92 ? 0.665 11.629 7.720 1.00 88.06 92 LEU A N 1
ATOM 765 C CA . LEU A 1 92 ? -0.672 11.889 8.264 1.00 88.06 92 LEU A CA 1
ATOM 766 C C . LEU A 1 92 ? -1.056 10.896 9.353 1.00 88.06 92 LEU A C 1
ATOM 768 O O . LEU A 1 92 ? -1.812 11.279 10.239 1.00 88.06 92 LEU A O 1
ATOM 772 N N . LEU A 1 93 ? -0.520 9.680 9.274 1.00 89.06 93 LEU A N 1
ATOM 773 C CA . LEU A 1 93 ? -0.800 8.598 10.201 1.00 89.06 93 LEU A CA 1
ATOM 774 C C . LEU A 1 93 ? 0.311 8.494 11.252 1.00 89.06 93 LEU A C 1
ATOM 776 O O . LEU A 1 93 ? 1.489 8.724 10.954 1.00 89.06 93 LEU A O 1
ATOM 780 N N . ALA A 1 94 ? -0.088 8.181 12.477 1.00 90.50 94 ALA A N 1
ATOM 781 C CA . ALA A 1 94 ? 0.761 7.698 13.550 1.00 90.50 94 ALA A CA 1
ATOM 782 C C . ALA A 1 94 ? 1.214 6.258 13.269 1.00 90.50 94 ALA A C 1
ATOM 784 O O . ALA A 1 94 ? 0.716 5.596 12.362 1.00 90.50 94 ALA A O 1
ATOM 785 N N . HIS A 1 95 ? 2.181 5.779 14.039 1.00 87.69 95 HIS A N 1
ATOM 786 C CA . HIS A 1 95 ? 2.756 4.450 13.851 1.00 87.69 95 HIS A CA 1
ATOM 787 C C . HIS A 1 95 ? 1.690 3.354 14.013 1.00 87.69 95 HIS A C 1
ATOM 789 O O . HIS A 1 95 ? 1.562 2.465 13.176 1.00 87.69 95 HIS A O 1
ATOM 795 N N . GLU A 1 96 ? 0.871 3.459 15.052 1.00 91.06 96 GLU A N 1
ATOM 796 C CA . GLU A 1 96 ? -0.173 2.496 15.403 1.00 91.06 96 GLU A CA 1
ATOM 797 C C . GLU A 1 96 ? -1.258 2.444 14.317 1.00 91.06 96 GLU A C 1
ATOM 799 O O . GLU A 1 96 ? -1.743 1.377 13.951 1.00 91.06 96 GLU A O 1
ATOM 804 N N . GLU A 1 97 ? -1.570 3.599 13.723 1.00 92.88 97 GLU A N 1
ATOM 805 C CA . GLU A 1 97 ? -2.493 3.722 12.591 1.00 92.88 97 GLU A CA 1
ATOM 806 C C . GLU A 1 97 ? -1.949 3.030 11.329 1.00 92.88 97 GLU A C 1
ATOM 808 O O . GLU A 1 97 ? -2.711 2.425 10.573 1.00 92.88 97 GLU A O 1
ATOM 813 N N . ILE A 1 98 ? -0.632 3.091 11.103 1.00 92.38 98 ILE A N 1
ATOM 814 C CA . ILE A 1 98 ? 0.026 2.403 9.986 1.00 92.38 98 ILE A CA 1
ATOM 815 C C . ILE A 1 98 ? -0.032 0.885 10.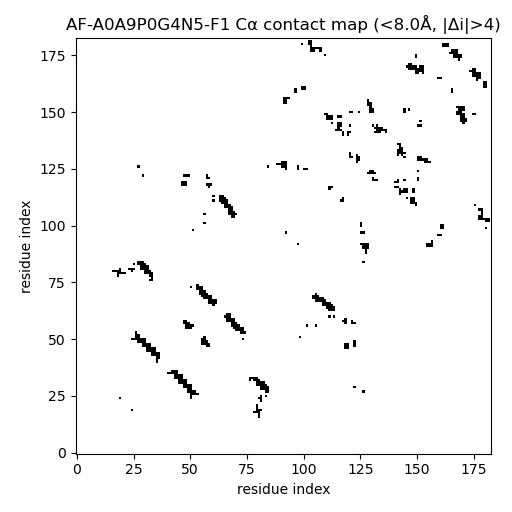188 1.00 92.38 98 ILE A C 1
ATOM 817 O O . ILE A 1 98 ? -0.357 0.173 9.234 1.00 92.38 98 ILE A O 1
ATOM 821 N N . ILE A 1 99 ? 0.242 0.390 11.401 1.00 92.31 99 ILE A N 1
ATOM 822 C CA . ILE A 1 99 ? 0.115 -1.039 11.741 1.00 92.31 99 ILE A CA 1
ATOM 823 C C . ILE A 1 99 ? -1.318 -1.510 11.506 1.00 92.31 99 ILE A C 1
ATOM 825 O O . ILE A 1 99 ? -1.532 -2.466 10.759 1.00 92.31 99 ILE A O 1
ATOM 829 N N . ALA A 1 100 ? -2.298 -0.817 12.092 1.00 93.44 100 ALA A N 1
ATOM 830 C CA . ALA A 1 100 ? -3.706 -1.188 11.992 1.00 93.44 100 ALA A CA 1
ATOM 831 C C . ALA A 1 100 ? -4.174 -1.234 10.529 1.00 93.44 100 ALA A C 1
ATOM 833 O O . ALA A 1 100 ? -4.764 -2.221 10.087 1.00 93.44 100 ALA A O 1
ATOM 834 N N . LEU A 1 101 ? -3.837 -0.211 9.736 1.00 95.25 101 LEU A N 1
ATOM 835 C CA . LEU A 1 101 ? -4.149 -0.195 8.308 1.00 95.25 101 LEU A CA 1
ATOM 836 C C . LEU A 1 101 ? -3.463 -1.343 7.557 1.00 95.25 101 LEU A C 1
ATOM 838 O O . LEU A 1 101 ? -4.094 -1.996 6.727 1.00 95.25 101 LEU A O 1
ATOM 842 N N . THR A 1 102 ? -2.184 -1.594 7.832 1.00 94.62 102 THR A N 1
ATOM 843 C CA . THR A 1 102 ? -1.412 -2.649 7.163 1.00 94.62 102 THR A CA 1
ATOM 844 C C . THR A 1 102 ? -2.017 -4.021 7.432 1.00 94.62 102 THR A C 1
ATOM 846 O O . THR A 1 102 ? -2.306 -4.740 6.476 1.00 94.62 102 THR A O 1
ATOM 849 N N . ASN A 1 103 ? -2.298 -4.353 8.694 1.00 94.25 103 ASN A N 1
ATOM 850 C CA . ASN A 1 103 ? -2.902 -5.632 9.083 1.00 94.25 103 ASN A CA 1
ATOM 851 C C . ASN A 1 103 ? -4.204 -5.906 8.329 1.00 94.25 103 ASN A C 1
ATOM 853 O O . ASN A 1 103 ? -4.443 -7.026 7.882 1.00 94.25 103 ASN A O 1
ATOM 857 N N . ARG A 1 104 ? -5.013 -4.870 8.101 1.00 94.56 104 ARG A N 1
ATOM 858 C CA . ARG A 1 104 ? -6.267 -5.006 7.355 1.00 94.56 104 ARG A CA 1
ATOM 859 C C . ARG A 1 104 ? -6.106 -5.100 5.848 1.00 94.56 104 ARG A C 1
ATOM 861 O O . ARG A 1 104 ? -7.005 -5.601 5.177 1.00 94.56 104 ARG A O 1
ATOM 868 N N . LEU A 1 105 ? -5.005 -4.596 5.296 1.00 95.88 105 LEU A N 1
ATOM 869 C CA . LEU A 1 105 ? -4.715 -4.691 3.866 1.00 95.88 105 LEU A CA 1
ATOM 870 C C . LEU A 1 105 ? -4.124 -6.048 3.484 1.00 95.88 105 LEU A C 1
ATOM 872 O O . LEU A 1 105 ? -4.336 -6.492 2.354 1.00 95.88 105 LEU A O 1
ATOM 876 N N . VAL A 1 106 ? -3.384 -6.698 4.386 1.00 95.62 106 VAL A N 1
ATOM 877 C CA . VAL A 1 106 ? -2.734 -7.988 4.113 1.00 95.62 106 VAL A CA 1
ATOM 878 C C . VAL A 1 106 ? -3.770 -9.025 3.684 1.00 95.62 106 VAL A C 1
ATOM 880 O O . VAL A 1 106 ? -4.763 -9.256 4.365 1.00 95.62 106 VAL A O 1
ATOM 883 N N . GLY A 1 107 ? -3.535 -9.649 2.530 1.00 94.75 107 GLY A N 1
ATOM 884 C CA . GLY A 1 107 ? -4.410 -10.657 1.934 1.00 94.75 107 GLY A CA 1
ATOM 885 C C . GLY A 1 107 ? -5.614 -10.101 1.167 1.00 94.75 107 GLY A C 1
ATOM 886 O O . GLY A 1 107 ? -6.298 -10.872 0.496 1.00 94.75 107 GLY A O 1
ATOM 887 N N . VAL A 1 108 ? -5.875 -8.789 1.202 1.00 94.25 108 VAL A N 1
ATOM 888 C CA . VAL A 1 108 ? -6.994 -8.188 0.461 1.00 94.25 108 VAL A CA 1
ATOM 889 C C . VAL A 1 108 ? -6.638 -8.052 -1.013 1.00 94.25 108 VAL A C 1
ATOM 891 O O . VAL A 1 108 ? -5.660 -7.392 -1.373 1.00 94.25 108 VAL A O 1
ATOM 894 N N . ILE A 1 109 ? -7.476 -8.631 -1.874 1.00 95.19 109 ILE A N 1
ATOM 895 C CA . ILE A 1 109 ? -7.401 -8.428 -3.321 1.00 95.19 109 ILE A CA 1
ATOM 896 C C . ILE A 1 109 ? -8.115 -7.121 -3.667 1.00 95.19 109 ILE A C 1
ATOM 898 O O . ILE A 1 109 ? -9.309 -6.967 -3.413 1.00 95.19 109 ILE A O 1
ATOM 902 N N . LEU A 1 110 ? -7.387 -6.184 -4.266 1.00 94.62 110 LEU A N 1
ATOM 903 C CA . LEU A 1 110 ? -7.893 -4.869 -4.646 1.00 94.62 110 LEU A CA 1
ATOM 904 C C . LEU A 1 110 ? -7.755 -4.637 -6.155 1.00 94.62 110 LEU A C 1
ATOM 906 O O . LEU A 1 110 ? -6.833 -5.182 -6.776 1.00 94.62 110 LEU A O 1
ATOM 910 N N . PRO A 1 111 ? -8.614 -3.783 -6.749 1.00 92.88 111 PRO A N 1
ATOM 911 C CA . PRO A 1 111 ? -8.423 -3.342 -8.122 1.00 92.88 111 PRO A CA 1
ATOM 912 C C . PRO A 1 111 ? -7.051 -2.700 -8.297 1.00 92.88 111 PRO A C 1
ATOM 914 O O . PRO A 1 111 ? -6.644 -1.828 -7.525 1.00 92.88 111 PRO A O 1
ATOM 917 N N . TYR A 1 112 ? -6.351 -3.130 -9.335 1.00 87.75 112 TYR A N 1
ATOM 918 C CA . TYR A 1 112 ? -4.996 -2.705 -9.636 1.00 87.75 112 TYR A CA 1
ATOM 919 C C . TYR A 1 112 ? -4.858 -2.530 -11.137 1.00 87.75 112 TYR A C 1
ATOM 921 O O . TYR A 1 112 ? -4.988 -3.483 -11.887 1.00 87.75 112 TYR A O 1
ATOM 929 N N . ASP A 1 113 ? -4.576 -1.314 -11.575 1.00 85.44 113 ASP A N 1
ATOM 930 C CA . ASP A 1 113 ? -4.235 -1.042 -12.967 1.00 85.44 113 ASP A CA 1
ATOM 931 C C . ASP A 1 113 ? -2.713 -1.028 -13.101 1.00 85.44 113 ASP A C 1
ATOM 933 O O . ASP A 1 113 ? -2.076 -0.156 -12.525 1.00 85.44 113 ASP A O 1
ATOM 937 N N . ARG A 1 114 ? -2.104 -1.945 -13.856 1.00 77.69 114 ARG A N 1
ATOM 938 C CA . ARG A 1 114 ? -0.632 -2.049 -13.941 1.00 77.69 114 ARG A CA 1
ATOM 939 C C . ARG A 1 114 ? 0.080 -0.769 -14.406 1.00 77.69 114 ARG A C 1
ATOM 941 O O . ARG A 1 114 ? 1.260 -0.596 -14.097 1.00 77.69 114 ARG A O 1
ATOM 948 N N . LEU A 1 115 ? -0.591 0.105 -15.156 1.00 77.81 115 LEU A N 1
ATOM 949 C CA . LEU A 1 115 ? -0.001 1.341 -15.677 1.00 77.81 115 LEU A CA 1
ATOM 950 C C . LEU A 1 115 ? -0.158 2.511 -14.703 1.00 77.81 115 LEU A C 1
ATOM 952 O O . LEU A 1 115 ? 0.740 3.347 -14.589 1.00 77.81 115 LEU A O 1
ATOM 956 N N . PHE A 1 116 ? -1.290 2.575 -14.000 1.00 82.62 116 PHE A N 1
ATOM 957 C CA . PHE A 1 116 ? -1.641 3.721 -13.151 1.00 82.62 116 PHE A CA 1
ATOM 958 C C . PHE A 1 116 ? -1.617 3.421 -11.647 1.00 82.62 116 PHE A C 1
ATOM 960 O O . PHE A 1 116 ? -1.590 4.337 -10.826 1.00 82.62 116 PHE A O 1
ATOM 967 N N . CYS A 1 117 ? -1.614 2.154 -11.262 1.00 83.38 117 CYS A N 1
ATOM 968 C CA . CYS A 1 117 ? -1.433 1.661 -9.906 1.00 83.38 117 CYS A CA 1
ATOM 969 C C . CYS A 1 117 ? -0.101 0.920 -9.856 1.00 83.38 117 CYS A C 1
ATOM 971 O O . CYS A 1 117 ? 0.186 0.064 -10.683 1.00 83.38 117 CYS A O 1
ATOM 973 N N . ASN A 1 118 ? 0.736 1.257 -8.885 1.00 83.75 118 ASN A N 1
ATOM 974 C CA . ASN A 1 118 ? 1.965 0.523 -8.641 1.00 83.75 118 ASN A CA 1
ATOM 975 C C . ASN A 1 118 ? 2.169 0.371 -7.134 1.00 83.75 118 ASN A C 1
ATOM 977 O O . ASN A 1 118 ? 1.530 1.062 -6.336 1.00 83.75 118 ASN A O 1
ATOM 981 N N . CYS A 1 119 ? 3.069 -0.529 -6.752 1.00 88.62 119 CYS A N 1
ATOM 982 C CA . CYS A 1 119 ? 3.441 -0.784 -5.361 1.00 88.62 119 CYS A CA 1
ATOM 983 C C . CYS A 1 119 ? 3.797 0.499 -4.589 1.00 88.62 119 CYS A C 1
ATOM 985 O O . CYS A 1 119 ? 3.397 0.650 -3.437 1.00 88.62 119 CYS A O 1
ATOM 987 N N . ARG A 1 120 ? 4.426 1.489 -5.241 1.00 90.31 120 ARG A N 1
ATOM 988 C CA . ARG A 1 120 ? 4.769 2.773 -4.613 1.00 90.31 120 ARG A CA 1
ATOM 989 C C . ARG A 1 120 ? 3.545 3.566 -4.160 1.00 90.31 120 ARG A C 1
ATOM 991 O O . ARG A 1 120 ? 3.620 4.238 -3.139 1.00 90.31 120 ARG A O 1
ATOM 998 N N . HIS A 1 121 ? 2.423 3.507 -4.877 1.00 92.25 121 HIS A N 1
ATOM 999 C CA . HIS A 1 121 ? 1.198 4.189 -4.449 1.00 92.25 121 HIS A CA 1
ATOM 1000 C C . HIS A 1 121 ? 0.660 3.628 -3.139 1.00 92.25 121 HIS A C 1
ATOM 1002 O O . HIS A 1 121 ? 0.247 4.407 -2.286 1.00 92.25 121 HIS A O 1
ATOM 1008 N N . TYR A 1 122 ? 0.711 2.310 -2.958 1.00 93.06 122 TYR A N 1
ATOM 1009 C CA . TYR A 1 122 ? 0.306 1.667 -1.711 1.00 93.06 122 TYR A CA 1
ATOM 1010 C C . TYR A 1 122 ? 1.269 2.017 -0.579 1.00 93.06 122 TYR A C 1
ATOM 1012 O O . TYR A 1 122 ? 0.818 2.409 0.494 1.00 93.06 122 TYR A O 1
ATOM 1020 N N . THR A 1 123 ? 2.578 1.997 -0.842 1.00 92.81 123 THR A N 1
ATOM 1021 C CA . THR A 1 123 ? 3.586 2.456 0.121 1.00 92.81 123 THR A CA 1
ATOM 1022 C C . THR A 1 123 ? 3.354 3.911 0.543 1.00 92.81 123 THR A C 1
ATOM 1024 O O . THR A 1 123 ? 3.309 4.223 1.732 1.00 92.81 123 THR A O 1
ATOM 1027 N N . ASP A 1 124 ? 3.140 4.811 -0.419 1.00 93.38 124 ASP A N 1
ATOM 1028 C CA . ASP A 1 124 ? 2.856 6.219 -0.147 1.00 93.38 124 ASP A CA 1
ATOM 1029 C C . ASP A 1 124 ? 1.558 6.388 0.651 1.00 93.38 124 ASP A C 1
ATOM 1031 O O . ASP A 1 124 ? 1.497 7.177 1.594 1.00 93.38 124 ASP A O 1
ATOM 1035 N N . TYR A 1 125 ? 0.518 5.643 0.284 1.00 95.50 125 TYR A N 1
ATOM 1036 C CA . TYR A 1 125 ? -0.782 5.721 0.931 1.00 95.50 125 TYR A CA 1
ATOM 1037 C C . TYR A 1 125 ? -0.727 5.273 2.388 1.00 95.50 125 TYR A C 1
ATOM 1039 O O . TYR A 1 125 ? -1.273 5.963 3.245 1.00 95.50 125 TYR A O 1
ATOM 1047 N N . VAL A 1 126 ? -0.022 4.181 2.674 1.00 94.88 126 VAL A N 1
ATOM 1048 C CA . VAL A 1 126 ? 0.136 3.658 4.033 1.00 94.88 126 VAL A CA 1
ATOM 1049 C C . VAL A 1 126 ? 1.010 4.586 4.885 1.00 94.88 126 VAL A C 1
ATOM 1051 O O . VAL A 1 126 ? 0.607 4.940 5.984 1.00 94.88 126 VAL A O 1
ATOM 1054 N N . ILE A 1 127 ? 2.139 5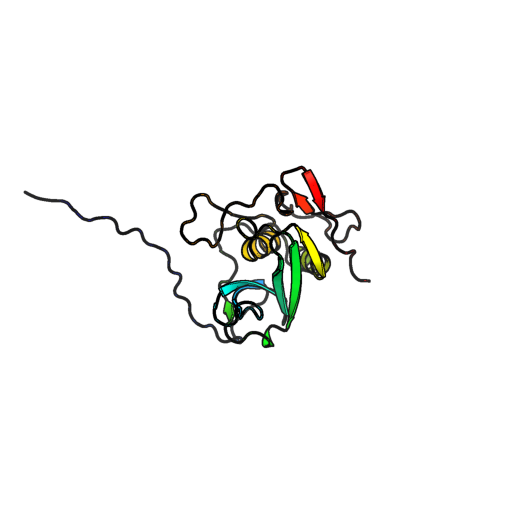.098 4.379 1.00 92.75 127 ILE A N 1
ATOM 1055 C CA . ILE A 1 127 ? 3.018 5.989 5.172 1.00 92.75 127 ILE A CA 1
ATOM 1056 C C . ILE A 1 127 ? 2.414 7.390 5.366 1.00 92.75 127 ILE A C 1
ATOM 1058 O O . ILE A 1 127 ? 2.557 8.015 6.421 1.00 92.75 127 ILE A O 1
ATOM 1062 N N . TYR A 1 128 ? 1.799 7.951 4.325 1.00 93.69 128 TYR A N 1
ATOM 1063 C CA . TYR A 1 128 ? 1.429 9.370 4.288 1.00 93.69 128 TYR A CA 1
ATOM 1064 C C . TYR A 1 128 ? -0.071 9.624 4.252 1.00 93.69 128 TYR A C 1
ATOM 1066 O O . TYR A 1 128 ? -0.473 10.783 4.162 1.00 93.69 128 TYR A O 1
ATOM 1074 N N . GLY A 1 129 ? -0.903 8.587 4.253 1.00 95.50 129 GLY A N 1
ATOM 1075 C CA . GLY A 1 129 ? -2.350 8.714 4.113 1.00 95.50 129 GLY A CA 1
ATOM 1076 C C . GLY A 1 129 ? -2.818 9.201 2.738 1.00 95.50 129 GLY A C 1
ATOM 1077 O O . GLY A 1 129 ? -3.975 9.586 2.587 1.00 95.50 129 GLY A O 1
ATOM 1078 N N . ARG A 1 130 ? -1.938 9.277 1.731 1.00 95.00 130 ARG A N 1
ATOM 1079 C CA . ARG A 1 130 ? -2.287 9.671 0.354 1.00 95.00 130 ARG A CA 1
ATOM 1080 C C . ARG A 1 130 ? -1.200 9.291 -0.643 1.00 95.00 130 ARG A C 1
ATOM 1082 O O . ARG A 1 130 ? -0.036 9.165 -0.283 1.00 95.00 130 ARG A O 1
ATOM 1089 N N . THR A 1 131 ? -1.572 9.235 -1.916 1.00 93.25 131 THR A N 1
ATOM 1090 C CA . THR A 1 131 ? -0.630 9.071 -3.030 1.00 93.25 131 THR A CA 1
ATOM 1091 C C . THR A 1 131 ? -0.109 10.429 -3.524 1.00 93.25 131 THR A C 1
ATOM 1093 O O . THR A 1 131 ? -0.733 11.473 -3.312 1.00 93.25 131 THR A O 1
ATOM 1096 N N . PHE A 1 132 ? 1.059 10.436 -4.174 1.00 88.75 132 PHE A N 1
ATOM 1097 C CA . PHE A 1 132 ? 1.722 11.657 -4.661 1.00 88.75 132 PHE A CA 1
ATOM 1098 C C . PHE A 1 132 ? 2.053 11.593 -6.153 1.00 88.75 132 PHE A C 1
ATOM 1100 O O . PHE A 1 132 ? 3.050 12.178 -6.582 1.00 88.75 132 PHE A O 1
ATOM 1107 N N . GLY A 1 133 ? 1.272 10.851 -6.937 1.00 78.19 133 GLY A N 1
ATOM 1108 C CA . GLY A 1 133 ? 1.493 10.728 -8.375 1.00 78.19 133 GLY A CA 1
ATOM 1109 C C . GLY A 1 133 ? 1.577 12.095 -9.060 1.00 78.19 133 GLY A C 1
ATOM 1110 O O . GLY A 1 133 ? 0.774 12.986 -8.772 1.00 78.19 133 GLY A O 1
ATOM 1111 N N . VAL A 1 134 ? 2.550 12.275 -9.955 1.00 70.69 134 VAL A N 1
ATOM 1112 C CA . VAL A 1 134 ? 2.742 13.521 -10.720 1.00 70.69 134 VAL A CA 1
ATOM 1113 C C . VAL A 1 134 ? 2.604 13.255 -12.215 1.00 70.69 134 VAL A C 1
ATOM 1115 O O . VAL A 1 134 ? 2.947 12.181 -12.707 1.00 70.69 134 VAL A O 1
ATOM 1118 N N . THR A 1 135 ? 2.087 14.235 -12.955 1.00 63.19 135 THR A N 1
ATOM 1119 C CA . THR A 1 135 ? 2.035 14.201 -14.422 1.00 63.19 135 THR A CA 1
ATOM 1120 C C . THR A 1 135 ? 2.777 15.423 -14.967 1.00 63.19 135 THR A C 1
ATOM 1122 O O . THR A 1 135 ? 2.439 16.532 -14.551 1.00 63.19 135 THR A O 1
ATOM 1125 N N . PRO A 1 136 ? 3.742 15.266 -15.893 1.00 55.38 136 PRO A N 1
ATOM 1126 C CA . PRO A 1 136 ? 4.363 14.017 -16.349 1.00 55.38 136 PRO A CA 1
ATOM 1127 C C . PRO A 1 136 ? 5.464 13.548 -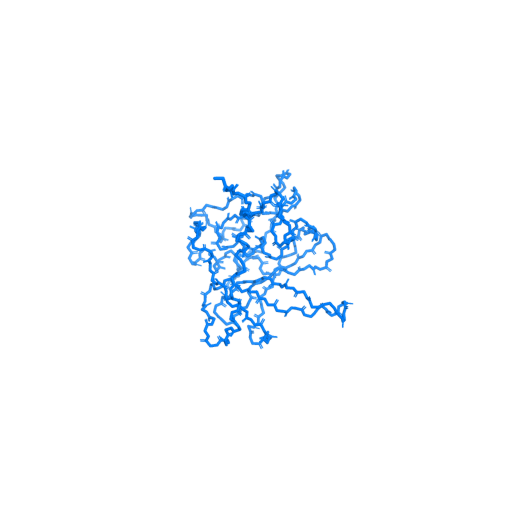15.380 1.00 55.38 136 PRO A C 1
ATOM 1129 O O . PRO A 1 136 ? 6.295 14.351 -14.958 1.00 55.38 136 PRO A O 1
ATOM 1132 N N . ASN A 1 137 ? 5.503 12.252 -15.053 1.00 56.84 137 ASN A N 1
ATOM 1133 C CA . ASN A 1 137 ? 6.676 11.653 -14.416 1.00 56.84 137 ASN A CA 1
ATOM 1134 C C . ASN A 1 137 ? 7.417 10.770 -15.425 1.00 56.84 137 ASN A C 1
ATOM 1136 O O . ASN A 1 137 ? 6.946 9.690 -15.771 1.00 56.84 137 ASN A O 1
ATOM 1140 N N . PHE A 1 138 ? 8.562 11.240 -15.918 1.00 53.94 138 PHE A N 1
ATOM 1141 C CA . PHE A 1 138 ? 9.324 10.548 -16.964 1.00 53.94 138 PHE A CA 1
ATOM 1142 C C . PHE A 1 138 ? 10.011 9.265 -16.475 1.00 53.94 138 PHE A C 1
ATOM 1144 O O . PHE A 1 138 ? 10.356 8.420 -17.293 1.00 53.94 138 PHE A O 1
ATOM 1151 N N . ASP A 1 139 ? 10.191 9.095 -15.161 1.00 62.12 139 ASP A N 1
ATOM 1152 C CA . ASP A 1 139 ? 10.849 7.910 -14.592 1.00 62.12 139 ASP A CA 1
ATOM 1153 C C . ASP A 1 139 ? 9.915 6.697 -14.428 1.00 62.12 139 ASP A C 1
ATOM 1155 O O . ASP A 1 139 ? 10.336 5.644 -13.951 1.00 62.12 139 ASP A O 1
ATOM 1159 N N . GLY A 1 140 ? 8.638 6.845 -14.793 1.00 63.12 140 GLY A N 1
ATOM 1160 C CA . GLY A 1 140 ? 7.649 5.775 -14.751 1.00 63.12 140 GLY A CA 1
ATOM 1161 C C . GLY A 1 140 ? 7.223 5.323 -13.348 1.00 63.12 140 GLY A C 1
ATOM 1162 O O . GLY A 1 140 ? 6.327 4.495 -13.213 1.00 63.12 140 GLY A O 1
ATOM 1163 N N . SER A 1 141 ? 7.839 5.850 -12.290 1.00 66.06 141 SER A N 1
ATOM 1164 C CA . SER A 1 141 ? 7.794 5.246 -10.954 1.00 66.06 141 SER A CA 1
ATOM 1165 C C . SER A 1 141 ? 6.692 5.794 -10.047 1.00 66.06 141 SER A C 1
ATOM 1167 O O . SER A 1 141 ? 6.492 5.278 -8.951 1.00 66.06 141 SER A O 1
ATOM 1169 N N . ASN A 1 142 ? 5.997 6.859 -10.460 1.00 70.69 142 ASN A N 1
ATOM 1170 C CA . ASN A 1 142 ? 4.984 7.542 -9.643 1.00 70.69 142 ASN A CA 1
ATOM 1171 C C . ASN A 1 142 ? 3.997 8.323 -10.531 1.00 70.69 142 ASN A C 1
ATOM 1173 O O . ASN A 1 142 ? 3.936 9.557 -10.483 1.00 70.69 142 ASN A O 1
ATOM 1177 N N . TRP A 1 143 ? 3.309 7.602 -11.420 1.00 81.94 143 TRP A N 1
ATOM 1178 C CA . TRP A 1 143 ? 2.237 8.156 -12.250 1.00 81.94 143 TRP A CA 1
ATOM 1179 C C . TRP A 1 143 ? 1.054 8.594 -11.391 1.00 81.94 143 TRP A C 1
ATOM 1181 O O . TRP A 1 143 ? 0.894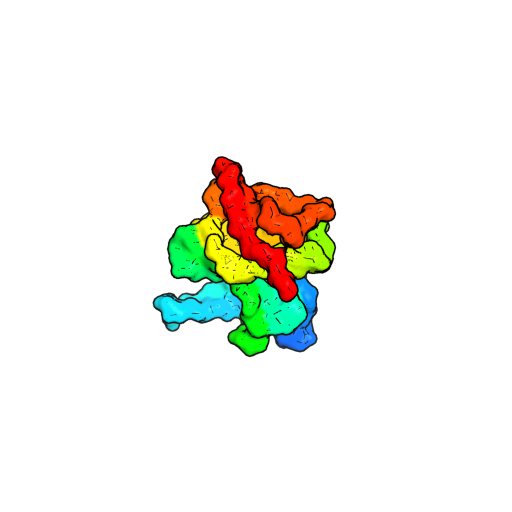 8.174 -10.255 1.00 81.94 143 TRP A O 1
ATOM 1191 N N . ARG A 1 144 ? 0.177 9.442 -11.920 1.00 88.69 144 ARG A N 1
ATOM 1192 C CA . ARG A 1 144 ? -1.087 9.726 -11.237 1.00 88.69 144 ARG A CA 1
ATOM 1193 C C . ARG A 1 144 ? -1.940 8.452 -11.175 1.00 88.69 144 ARG A C 1
ATOM 1195 O O . ARG A 1 144 ? -2.087 7.781 -12.193 1.00 88.69 144 ARG A O 1
ATOM 1202 N N . ILE A 1 145 ? -2.535 8.165 -10.013 1.00 92.25 145 ILE A N 1
ATOM 1203 C CA . ILE A 1 145 ? -3.469 7.041 -9.868 1.00 92.25 145 ILE A CA 1
ATOM 1204 C C . ILE A 1 145 ? -4.666 7.168 -10.818 1.00 92.25 145 ILE A C 1
ATOM 1206 O O . ILE A 1 145 ? -5.241 8.249 -10.981 1.00 92.25 145 ILE A O 1
ATOM 1210 N N . GLY A 1 146 ? -5.053 6.045 -11.423 1.00 90.50 146 GLY A N 1
ATOM 1211 C CA . GLY A 1 146 ? -6.252 5.929 -12.254 1.00 90.50 146 GLY A CA 1
ATOM 1212 C C . GLY A 1 146 ? -7.521 5.982 -11.404 1.00 90.50 146 GLY A C 1
ATOM 1213 O O . GLY A 1 146 ? -7.465 5.749 -10.199 1.00 90.50 146 GLY A O 1
ATOM 1214 N N . LYS A 1 147 ? -8.679 6.294 -12.001 1.00 93.31 147 LYS A N 1
ATOM 1215 C CA . LYS A 1 147 ? -9.951 6.443 -11.259 1.00 93.31 147 LYS A CA 1
ATOM 1216 C C . LYS A 1 147 ? -10.418 5.161 -10.556 1.00 93.31 147 LYS A C 1
ATOM 1218 O O . LYS A 1 147 ? -11.114 5.269 -9.557 1.00 93.31 147 LYS A O 1
ATOM 1223 N N . SER A 1 148 ? -10.019 3.990 -11.040 1.00 92.31 148 SER A N 1
ATOM 1224 C CA . SER A 1 148 ? -10.318 2.682 -10.440 1.00 92.31 148 SER A CA 1
ATOM 1225 C C . SER A 1 148 ? -9.433 2.327 -9.241 1.00 92.31 148 SER A C 1
ATOM 1227 O O . SER A 1 148 ? -9.718 1.364 -8.539 1.00 92.31 148 SER A O 1
ATOM 1229 N N . CYS A 1 149 ? -8.354 3.076 -8.992 1.00 93.44 149 CYS A N 1
ATOM 1230 C CA . CYS A 1 149 ? -7.472 2.819 -7.858 1.00 93.44 149 CYS A CA 1
ATOM 1231 C C . CYS A 1 149 ? -8.238 3.027 -6.540 1.00 93.44 149 CYS A C 1
ATOM 1233 O O . CYS A 1 149 ? -8.833 4.086 -6.373 1.00 93.44 149 CYS A O 1
ATOM 1235 N N . PRO A 1 150 ? -8.184 2.123 -5.553 1.00 96.19 150 PRO A N 1
ATOM 1236 C CA . PRO A 1 150 ? -8.912 2.295 -4.289 1.00 96.19 150 PRO A CA 1
ATOM 1237 C C . PRO A 1 150 ? -8.322 3.387 -3.372 1.00 96.19 150 PRO A C 1
ATOM 1239 O O . PRO A 1 150 ? -8.834 3.640 -2.288 1.00 96.19 150 PRO A O 1
ATOM 1242 N N . LEU A 1 151 ? -7.244 4.058 -3.787 1.00 96.00 151 LEU A N 1
ATOM 1243 C CA . LEU A 1 151 ? -6.456 4.977 -2.960 1.00 96.00 151 LEU A CA 1
ATOM 1244 C C . LEU A 1 151 ? -6.770 6.467 -3.223 1.00 96.00 151 LEU A C 1
ATOM 1246 O O . LEU A 1 151 ? -5.909 7.325 -3.014 1.00 96.00 151 LEU A O 1
ATOM 1250 N N . HIS A 1 152 ? -7.970 6.803 -3.724 1.00 95.69 152 HIS A N 1
ATOM 1251 C CA . HIS A 1 152 ? -8.346 8.202 -4.026 1.00 95.69 152 HIS A CA 1
ATOM 1252 C C . HIS A 1 152 ? -8.703 9.009 -2.783 1.00 95.69 152 HIS A C 1
ATOM 1254 O O . HIS A 1 152 ? -8.408 10.205 -2.728 1.00 95.69 152 HIS A O 1
ATOM 1260 N N . ARG A 1 153 ? -9.335 8.391 -1.778 1.00 95.81 153 ARG A N 1
ATOM 1261 C CA . ARG A 1 153 ? -9.653 9.089 -0.525 1.00 95.81 153 ARG A CA 1
ATOM 1262 C C . ARG A 1 153 ? -8.398 9.260 0.312 1.00 95.81 153 ARG A C 1
ATOM 1264 O O . ARG A 1 153 ? -7.792 8.282 0.727 1.00 95.81 153 ARG A O 1
ATOM 1271 N N . LYS A 1 154 ? -8.060 10.508 0.619 1.00 96.19 154 LYS A N 1
ATOM 1272 C CA . LYS A 1 154 ? -7.033 10.845 1.604 1.00 96.19 154 LYS A CA 1
ATOM 1273 C C . LYS A 1 154 ? -7.448 10.334 2.990 1.00 96.19 154 LYS A C 1
ATOM 1275 O O . LYS A 1 154 ? -8.578 10.568 3.409 1.00 96.19 154 LYS A O 1
ATOM 1280 N N . LEU A 1 155 ? -6.528 9.674 3.682 1.00 96.12 155 LEU A N 1
ATOM 1281 C CA . LEU A 1 155 ? -6.680 9.301 5.081 1.00 96.12 155 LEU A CA 1
ATOM 1282 C C . LEU A 1 155 ? -6.431 10.507 5.984 1.00 96.12 155 LEU A C 1
ATOM 1284 O O . LEU A 1 155 ? -5.635 11.402 5.674 1.00 96.12 155 LEU A O 1
ATOM 1288 N N . GLU A 1 156 ? -7.121 10.520 7.111 1.00 92.38 156 GLU A N 1
ATOM 1289 C CA . GLU A 1 156 ? -7.023 11.566 8.116 1.00 92.38 156 GLU A CA 1
ATOM 1290 C C . GLU A 1 156 ? -6.547 10.960 9.429 1.00 92.38 156 GLU A C 1
ATOM 1292 O O . GLU A 1 156 ? -6.770 9.784 9.704 1.00 92.38 156 GLU A O 1
ATOM 1297 N N . ARG A 1 157 ? -5.867 11.779 10.228 1.00 88.75 157 ARG A N 1
ATOM 1298 C CA . ARG A 1 157 ? -5.430 11.375 11.559 1.00 88.75 157 ARG A CA 1
ATOM 1299 C C . ARG A 1 157 ? -6.653 11.148 12.446 1.00 88.75 157 ARG A C 1
ATOM 1301 O O . ARG A 1 157 ? -7.566 11.972 12.426 1.00 88.75 157 ARG A O 1
ATOM 1308 N N . GLY A 1 158 ? -6.634 10.091 13.246 1.00 89.12 158 GLY A N 1
ATOM 1309 C CA . GLY A 1 158 ? -7.745 9.692 14.105 1.00 89.12 158 GLY A CA 1
ATOM 1310 C C . GLY A 1 158 ? -8.829 8.898 13.379 1.00 89.12 158 GLY A C 1
ATOM 1311 O O . GLY A 1 158 ? -9.876 8.645 13.969 1.00 89.12 158 GLY A O 1
ATOM 1312 N N . MET A 1 159 ? -8.614 8.509 12.115 1.00 92.88 159 MET A N 1
ATOM 1313 C CA . MET A 1 159 ? -9.468 7.501 11.487 1.00 92.88 159 MET A CA 1
ATOM 1314 C C . MET A 1 159 ? -9.325 6.187 12.254 1.00 92.88 159 MET A C 1
ATOM 1316 O O . MET A 1 159 ? -8.215 5.703 12.459 1.00 92.88 159 MET A O 1
ATOM 1320 N N . ASN A 1 160 ? -10.453 5.599 12.652 1.00 92.94 160 ASN A N 1
ATOM 1321 C CA . ASN A 1 160 ? -10.444 4.282 13.265 1.00 92.94 160 ASN A CA 1
ATOM 1322 C C . ASN A 1 160 ? -10.263 3.220 12.175 1.00 92.94 160 ASN A C 1
ATOM 1324 O O . ASN A 1 160 ? -11.214 2.857 11.482 1.00 92.94 160 ASN A O 1
ATOM 1328 N N . PHE A 1 161 ? -9.029 2.752 12.003 1.00 93.44 161 PHE A N 1
ATOM 1329 C CA . PHE A 1 161 ? -8.734 1.665 11.079 1.00 93.44 161 PHE A CA 1
ATOM 1330 C C . PHE A 1 161 ? -9.210 0.318 11.599 1.00 93.44 161 PHE A C 1
ATOM 1332 O O . PHE A 1 161 ? -9.229 -0.603 10.809 1.00 93.44 161 PHE A O 1
ATOM 1339 N N . GLU A 1 162 ? -9.623 0.176 12.854 1.00 91.00 162 GLU A N 1
ATOM 1340 C CA . GLU A 1 162 ? -10.112 -1.095 13.405 1.00 91.00 162 GLU A CA 1
ATOM 1341 C C . GLU A 1 162 ? -11.628 -1.268 13.237 1.00 91.00 162 GLU A C 1
ATOM 1343 O O . GLU A 1 162 ? -12.146 -2.355 13.459 1.00 91.00 162 GLU A O 1
ATOM 1348 N N . ASP A 1 163 ? -12.339 -0.218 12.810 1.00 93.25 163 ASP A N 1
ATOM 1349 C CA . ASP A 1 163 ? -13.785 -0.246 12.573 1.00 93.25 163 ASP A CA 1
ATOM 1350 C C . ASP A 1 163 ? -14.134 -1.207 11.428 1.00 93.25 163 ASP A C 1
ATOM 1352 O O . ASP A 1 163 ? -13.694 -0.995 10.296 1.00 93.25 163 ASP A O 1
ATOM 1356 N N . ASP A 1 164 ? -14.944 -2.235 11.675 1.00 90.81 164 ASP A N 1
ATOM 1357 C CA . ASP A 1 164 ? -15.360 -3.218 10.664 1.00 90.81 164 ASP A CA 1
ATOM 1358 C C . ASP A 1 164 ? -15.931 -2.580 9.387 1.00 90.81 164 ASP A C 1
ATOM 1360 O O . ASP A 1 164 ? -15.757 -3.120 8.288 1.00 90.81 164 ASP A O 1
ATOM 1364 N N . ASP A 1 165 ? -16.527 -1.391 9.498 1.00 93.12 165 ASP A N 1
ATOM 1365 C CA . ASP A 1 165 ? -17.085 -0.639 8.377 1.00 93.12 165 ASP A CA 1
ATOM 1366 C C . ASP A 1 165 ? -16.063 0.235 7.632 1.00 93.12 165 ASP A C 1
ATOM 1368 O O . ASP A 1 165 ? -16.424 0.937 6.680 1.00 93.12 165 ASP A O 1
ATOM 1372 N N . PHE A 1 166 ? -14.780 0.209 7.996 1.00 95.12 166 PHE A N 1
ATOM 1373 C CA . PHE A 1 166 ? -13.742 0.913 7.246 1.00 95.12 166 PHE A CA 1
ATOM 1374 C C . PHE A 1 166 ? -13.591 0.339 5.827 1.00 95.12 166 PHE A C 1
ATOM 1376 O O . PHE A 1 166 ? -13.562 -0.868 5.584 1.00 95.12 166 PHE A O 1
ATOM 1383 N N . TYR A 1 167 ? -13.437 1.238 4.857 1.00 96.44 167 TYR A N 1
ATOM 1384 C CA . TYR A 1 167 ? -13.261 0.905 3.445 1.00 96.44 167 TYR A CA 1
ATOM 1385 C C . TYR A 1 167 ? -12.268 1.850 2.779 1.00 96.44 167 TYR A C 1
ATOM 1387 O O . TYR A 1 167 ? -12.110 3.004 3.180 1.00 96.44 167 TYR A O 1
ATOM 1395 N N . LEU A 1 168 ? -11.661 1.394 1.692 1.00 96.94 168 LEU A N 1
ATOM 1396 C CA . LEU A 1 168 ? -10.957 2.250 0.745 1.00 96.94 168 LEU A CA 1
ATOM 1397 C C . LEU A 1 168 ? -11.939 2.818 -0.289 1.00 96.94 168 LEU A C 1
ATOM 1399 O O . LEU A 1 168 ? -12.976 2.216 -0.563 1.00 96.94 168 LEU A O 1
ATOM 1403 N N . LEU A 1 169 ? -11.645 3.984 -0.862 1.00 97.38 169 LEU A N 1
ATOM 1404 C CA . LEU A 1 169 ? -12.551 4.663 -1.794 1.00 97.38 169 LEU A CA 1
ATOM 1405 C C . LEU A 1 169 ? -11.802 5.050 -3.065 1.00 97.38 169 LEU A C 1
ATOM 1407 O O . LEU A 1 169 ? -10.791 5.760 -3.007 1.00 97.38 169 LEU A O 1
ATOM 1411 N N . ASP A 1 170 ? -12.339 4.626 -4.204 1.00 96.62 170 ASP A N 1
ATOM 1412 C CA . ASP A 1 170 ? -11.784 4.968 -5.508 1.00 96.62 170 ASP A CA 1
ATOM 1413 C C . ASP A 1 170 ? -12.299 6.308 -6.064 1.00 96.62 170 ASP A C 1
ATOM 1415 O O . ASP A 1 170 ? -13.113 7.016 -5.463 1.00 96.62 170 ASP A O 1
ATOM 1419 N N . GLY A 1 171 ? -11.798 6.682 -7.241 1.00 94.81 171 GLY A N 1
ATOM 1420 C CA . GLY A 1 171 ? -12.173 7.910 -7.941 1.00 94.81 171 GLY A CA 1
ATOM 1421 C C . GLY A 1 171 ? -13.578 7.875 -8.550 1.00 94.81 171 GLY A C 1
ATOM 1422 O O . GLY A 1 171 ? -14.080 8.918 -8.975 1.00 94.81 171 GLY A O 1
ATOM 1423 N N . HIS A 1 172 ? -14.222 6.707 -8.585 1.00 96.00 172 HIS A N 1
ATOM 1424 C CA . HIS A 1 172 ? -15.632 6.517 -8.934 1.00 96.00 172 HIS A CA 1
ATOM 1425 C C . HIS A 1 172 ? -16.553 6.526 -7.707 1.00 96.00 172 HIS A C 1
ATOM 1427 O O . HIS A 1 172 ? -17.769 6.432 -7.865 1.00 96.00 172 HIS A O 1
ATOM 1433 N N . LYS A 1 173 ? -15.996 6.715 -6.502 1.00 96.81 173 LYS A N 1
ATOM 1434 C CA . LYS A 1 173 ? -16.690 6.647 -5.209 1.00 96.81 173 LYS A CA 1
ATOM 1435 C C . LYS A 1 173 ? -17.196 5.242 -4.858 1.00 96.81 173 LYS A C 1
ATOM 1437 O O . LYS A 1 173 ? -18.103 5.116 -4.034 1.00 96.81 173 LYS A O 1
ATOM 1442 N N . LEU A 1 174 ? -16.620 4.194 -5.444 1.00 97.00 174 LEU A N 1
ATOM 1443 C CA . LEU A 1 174 ? -16.890 2.822 -5.024 1.00 97.00 174 LEU A CA 1
ATOM 1444 C C . LEU A 1 174 ? -16.088 2.510 -3.763 1.00 97.00 174 LEU A C 1
ATOM 1446 O O . LEU A 1 174 ? -14.913 2.872 -3.641 1.00 97.00 174 LEU A O 1
ATOM 1450 N N . LYS A 1 175 ? -16.758 1.851 -2.815 1.00 97.50 175 LYS A N 1
ATOM 1451 C CA . LYS A 1 175 ? -16.169 1.403 -1.556 1.00 97.50 175 LYS A CA 1
ATOM 1452 C C . LYS A 1 175 ? -15.555 0.022 -1.750 1.00 97.50 175 LYS A C 1
ATOM 1454 O O . LYS A 1 175 ? -16.246 -0.905 -2.163 1.00 97.50 175 LYS A O 1
ATOM 1459 N N . HIS A 1 176 ? -14.290 -0.112 -1.386 1.00 95.94 176 HIS A N 1
ATOM 1460 C CA . HIS A 1 176 ? -13.544 -1.364 -1.399 1.00 95.94 176 HIS A CA 1
ATOM 1461 C C . HIS A 1 176 ? -13.337 -1.796 0.047 1.00 95.94 176 HIS A C 1
ATOM 1463 O O . HIS A 1 176 ? -12.587 -1.155 0.787 1.00 95.94 176 HIS A O 1
ATOM 1469 N N . LYS A 1 177 ? -14.067 -2.832 0.469 1.00 94.00 177 LYS A N 1
ATOM 1470 C CA . LYS A 1 177 ? -13.908 -3.407 1.808 1.00 94.00 177 LYS A CA 1
ATOM 1471 C C . LYS A 1 177 ? -12.516 -4.023 1.942 1.00 94.00 177 LYS A C 1
ATOM 1473 O O . LYS A 1 177 ? -11.983 -4.566 0.978 1.00 94.00 177 LYS A O 1
ATOM 1478 N N . ILE A 1 178 ? -11.958 -3.928 3.140 1.00 93.00 178 ILE A N 1
ATOM 1479 C CA . ILE A 1 178 ? -10.706 -4.583 3.523 1.00 93.00 178 ILE A CA 1
ATOM 1480 C C . ILE A 1 178 ? -10.994 -5.588 4.643 1.00 93.00 178 ILE A C 1
ATOM 1482 O O . ILE A 1 178 ? -12.119 -5.621 5.149 1.00 93.00 178 ILE A O 1
ATOM 1486 N N . ASN A 1 179 ? -10.021 -6.428 5.000 1.00 89.88 179 ASN A N 1
ATOM 1487 C CA . ASN A 1 179 ? -10.232 -7.483 5.995 1.00 89.88 179 ASN A CA 1
ATOM 1488 C C . ASN A 1 179 ? -10.674 -6.893 7.340 1.00 89.88 179 ASN A C 1
ATOM 1490 O O . ASN A 1 179 ? -10.321 -5.748 7.618 1.00 89.88 179 ASN A O 1
ATOM 1494 N N . PRO A 1 180 ? -11.445 -7.6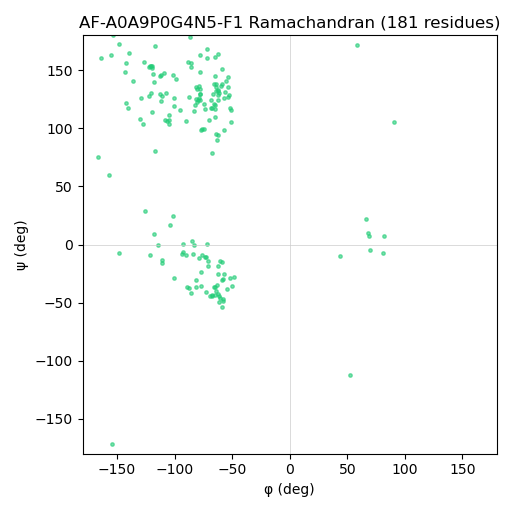18 8.165 1.00 82.00 180 PRO A N 1
ATOM 1495 C CA . PRO A 1 180 ? -11.670 -7.213 9.549 1.00 82.00 180 PRO A CA 1
ATOM 1496 C C . PRO A 1 180 ? -10.346 -7.205 10.322 1.00 82.00 180 PRO A C 1
ATOM 1498 O O . PRO A 1 180 ? -9.339 -7.760 9.867 1.00 82.00 180 PRO A O 1
ATOM 1501 N N . THR A 1 181 ? -10.341 -6.555 11.480 1.00 73.81 181 THR A N 1
ATOM 1502 C CA . THR A 1 181 ? -9.201 -6.629 12.399 1.00 73.81 181 THR A CA 1
ATOM 1503 C C . THR A 1 181 ? -9.037 -8.087 12.856 1.00 73.81 181 THR A C 1
ATOM 1505 O O . THR A 1 181 ? -10.045 -8.718 13.171 1.00 73.81 181 THR A O 1
ATOM 1508 N N . PRO A 1 182 ? -7.822 -8.667 12.835 1.00 72.44 182 PRO A N 1
ATOM 1509 C CA . PRO A 1 182 ? -7.593 -9.991 13.410 1.00 72.44 182 PRO A CA 1
ATOM 1510 C C . PRO A 1 182 ? -7.942 -9.986 14.905 1.00 72.44 182 PRO A C 1
ATOM 1512 O O . PRO A 1 182 ? -7.565 -9.034 15.591 1.00 72.44 182 PRO A O 1
ATOM 1515 N N . ASP A 1 183 ? -8.640 -11.024 15.375 1.00 67.06 183 ASP A N 1
ATOM 1516 C CA . ASP A 1 183 ? -8.924 -11.247 16.804 1.00 67.06 183 ASP A CA 1
ATOM 1517 C C . ASP A 1 183 ? -7.641 -11.424 17.642 1.00 67.06 183 ASP A C 1
ATOM 1519 O O . ASP A 1 183 ? -6.669 -12.039 17.132 1.00 67.06 183 ASP A O 1
#

Organism: Bemisia tabaci (NCBI:txid7038)

Mean predicted aligned error: 8.75 Å

Sequence (183 aa):
MLSRMARSVGRSWCCSFTTRNMETVEDWDMVRIWWESTEMRLARVFHWGIVIDSFLFHFISINETAGVAQLDPLRNYRDVYSLGPNPRRKKLLAHEEIIALTNRLVGVILPYDRLFCNCRHYTDYVIYGRTFGVTPNFDGSNWRIGKSCPLHRKLERGMNFEDDDFYLLDGHKLKHKINPTPD

Secondary structure (DSSP, 8-state):
---------------------GGG--TT-EEEEEEE-TTTSS-EEEEEEEEETTEEEEEEEEETTEEEEEEEEGGG-S-EEE----TTSPP-S-HHHHHHHHHHHBT-EEE--TTT--HHHHHHHHHHSS----SS-TTSSSPPPPTT-TB-SPP-TT--TT-TT-EEE-TT--EEE-PPPP-